Protein AF-A0A257X9L7-F1 (afdb_monomer_lite)

Secondary structure (DSSP, 8-state):
-HHHHHHHHHHHHHHHHHHHHHHHHHHHHHHHHHHHHHHHHHHHHHHHHHHH---HHHHHHHHHHHHHHHHHGGGGTS-TT---HHHHTTHHHHHHHHHHHHHHHHHGGG--SSHHHHHHHHHHHHHHHHHHHHHHHHHHHHHHHHHHHHHHHHHHHHH-TTHHHHHHHHHHHHHHHHHHHHHHHHHHHHHHHHHHHHHHHH--

Foldseek 3Di:
DVVLVVVLVVVVVVVVVVVVLVVVLLVQQLVLLVVLLVLLVVLVVLLVVCLVPVDPVSLVVNLVSLVVSLVSLCVQAVDPSPPQVQSNVCNVVSVVVSVVSVVVSVCSVVQDPDSVSSNVVSVVSVVVCVVVSVSSVSSSVSSVVVSVVVVVVVVVVVVPPPPSVVVSVVVVVVVVVVVVVVVVVVVVVVVVVVVVVVVVVVVD

Sequence (204 aa):
MIVLVVATLMLFDTYSRQRALLSASIRNTGWVSYQAQLEFVKTRAQFDLSMLEGSPEILRRLKLRIELLRSRLPLLYNKKEIVVDDILAFKEELQSFEARLDQMSDQVATLPRDQAEIREVLTAWIIDLEPLGRALQKVMMASVAYNQGVFNLEQEMAEDPAIVPFLLLILTGAALAVVVVYETRRDRQRFSALVTAQSEARAM

pLDDT: mean 77.52, std 15.85, range [46.25, 97.19]

Radius of gyration: 34.26 Å; chains: 1; bounding box: 54×26×122 Å

Structure (mmCIF, N/CA/C/O backbone):
data_AF-A0A257X9L7-F1
#
_entry.id   AF-A0A257X9L7-F1
#
loop_
_atom_site.group_PDB
_atom_site.id
_atom_site.type_symbol
_atom_site.label_atom_id
_atom_site.label_alt_id
_atom_site.label_comp_id
_atom_site.label_asym_id
_atom_site.label_entity_id
_atom_site.label_seq_id
_atom_site.pdbx_PDB_ins_code
_atom_site.Cartn_x
_atom_site.Cartn_y
_atom_site.Cartn_z
_atom_site.occupancy
_atom_site.B_iso_or_equiv
_atom_site.auth_seq_id
_atom_site.auth_comp_id
_atom_site.auth_asym_id
_atom_site.auth_atom_id
_atom_site.pdbx_PDB_model_num
ATOM 1 N N . MET A 1 1 ? 14.345 2.060 -51.813 1.00 47.75 1 MET A N 1
ATOM 2 C CA . MET A 1 1 ? 13.903 3.298 -51.130 1.00 47.75 1 MET A CA 1
ATOM 3 C C . MET A 1 1 ? 12.673 3.070 -50.250 1.00 47.75 1 MET A C 1
ATOM 5 O O . MET A 1 1 ? 12.775 3.305 -49.058 1.00 47.75 1 MET A O 1
ATOM 9 N N . ILE A 1 2 ? 11.563 2.536 -50.782 1.00 50.25 2 ILE A N 1
ATOM 10 C CA . ILE A 1 2 ? 10.298 2.327 -50.036 1.00 50.25 2 ILE A CA 1
ATOM 11 C C . ILE A 1 2 ? 10.474 1.447 -48.782 1.00 50.25 2 ILE A C 1
ATOM 13 O O . ILE A 1 2 ? 10.007 1.810 -47.712 1.00 50.25 2 ILE A O 1
ATOM 17 N N . VAL A 1 3 ? 11.217 0.339 -48.880 1.00 48.03 3 VAL A N 1
ATOM 18 C CA . VAL A 1 3 ? 11.446 -0.592 -47.753 1.00 48.03 3 VAL A CA 1
ATOM 19 C C . VAL A 1 3 ? 12.177 0.068 -46.575 1.00 48.03 3 VAL A C 1
ATOM 21 O O . VAL A 1 3 ? 11.869 -0.220 -45.424 1.00 48.03 3 VAL A O 1
ATOM 24 N N . LEU A 1 4 ? 13.105 0.990 -46.850 1.00 51.47 4 LEU A N 1
ATOM 25 C CA . LEU A 1 4 ? 13.879 1.675 -45.812 1.00 51.47 4 LEU A CA 1
ATOM 26 C C . LEU A 1 4 ? 13.019 2.717 -45.085 1.00 51.47 4 LEU A C 1
ATOM 28 O O . LEU A 1 4 ? 13.051 2.790 -43.866 1.00 51.47 4 LEU A O 1
ATOM 32 N N . VAL A 1 5 ? 12.183 3.452 -45.826 1.00 55.12 5 VAL A N 1
ATOM 33 C CA . VAL A 1 5 ? 11.212 4.402 -45.256 1.00 55.12 5 VAL A CA 1
ATOM 34 C C . VAL A 1 5 ? 10.192 3.679 -44.371 1.00 55.12 5 VAL A C 1
ATOM 36 O O . VAL A 1 5 ? 9.891 4.148 -43.277 1.00 55.12 5 VAL A O 1
ATOM 39 N N . VAL A 1 6 ? 9.704 2.511 -44.802 1.00 59.50 6 VAL A N 1
ATOM 40 C CA . VAL A 1 6 ? 8.781 1.682 -44.007 1.00 59.50 6 VAL A CA 1
ATOM 41 C C . VAL A 1 6 ? 9.454 1.156 -42.736 1.00 59.50 6 VAL A C 1
ATOM 43 O O . VAL A 1 6 ? 8.854 1.230 -41.666 1.00 59.50 6 VAL A O 1
ATOM 46 N N . ALA A 1 7 ? 10.706 0.692 -42.818 1.00 53.53 7 ALA A N 1
ATOM 47 C CA . ALA A 1 7 ? 11.460 0.234 -41.651 1.00 53.53 7 ALA A CA 1
ATOM 48 C C . ALA A 1 7 ? 11.677 1.361 -40.625 1.00 53.53 7 ALA A C 1
ATOM 50 O O . ALA A 1 7 ? 11.471 1.151 -39.433 1.00 53.53 7 ALA A O 1
ATOM 51 N N . THR A 1 8 ? 12.011 2.573 -41.078 1.00 54.62 8 THR A N 1
ATOM 52 C CA . THR A 1 8 ? 12.175 3.743 -40.202 1.00 54.62 8 THR A CA 1
ATOM 53 C C . THR A 1 8 ? 10.864 4.163 -39.542 1.00 54.62 8 THR A C 1
ATOM 55 O O . THR A 1 8 ? 10.843 4.442 -38.344 1.00 54.62 8 THR A O 1
ATOM 58 N N . LEU A 1 9 ? 9.758 4.172 -40.293 1.00 56.03 9 LEU A N 1
ATOM 59 C CA . LEU A 1 9 ? 8.432 4.485 -39.752 1.00 56.03 9 LEU A CA 1
ATOM 60 C C . LEU A 1 9 ? 7.986 3.454 -38.709 1.00 56.03 9 LEU A C 1
ATOM 62 O O . LEU A 1 9 ? 7.457 3.836 -37.670 1.00 56.03 9 LEU A O 1
ATOM 66 N N . MET A 1 10 ? 8.251 2.165 -38.942 1.00 59.34 10 MET A N 1
ATOM 67 C CA . MET A 1 10 ? 7.971 1.107 -37.965 1.00 59.34 10 MET A CA 1
ATOM 68 C C . MET A 1 10 ? 8.809 1.253 -36.692 1.00 59.34 10 MET A C 1
ATOM 70 O O . MET A 1 10 ? 8.291 1.060 -35.593 1.00 59.34 10 MET A O 1
ATOM 74 N N . LEU A 1 11 ? 10.085 1.623 -36.814 1.00 55.66 11 LEU A N 1
ATOM 75 C CA . LEU A 1 11 ? 10.977 1.827 -35.670 1.00 55.66 11 LEU A CA 1
ATOM 76 C C . LEU A 1 11 ? 10.524 3.034 -34.829 1.00 55.66 11 LEU A C 1
ATOM 78 O O . LEU A 1 11 ? 10.462 2.944 -33.605 1.00 55.66 11 LEU A O 1
ATOM 82 N N . PHE A 1 12 ? 10.100 4.119 -35.484 1.00 58.38 12 PHE A N 1
ATOM 83 C CA . PHE A 1 12 ? 9.535 5.303 -34.833 1.00 58.38 12 PHE A CA 1
ATOM 84 C C . PHE A 1 12 ? 8.177 5.027 -34.157 1.00 58.38 12 PHE A C 1
ATOM 86 O O . PHE A 1 12 ? 7.947 5.462 -33.026 1.00 58.38 12 PHE A O 1
ATOM 93 N N . ASP A 1 13 ? 7.286 4.258 -34.795 1.00 58.62 13 ASP A N 1
ATOM 94 C CA . ASP A 1 13 ? 6.009 3.831 -34.195 1.00 58.62 13 ASP A CA 1
ATOM 95 C C . ASP A 1 13 ? 6.249 2.921 -32.976 1.00 58.62 13 ASP A C 1
ATOM 97 O O . ASP A 1 13 ? 5.637 3.087 -31.923 1.00 58.62 13 ASP A O 1
ATOM 101 N N . THR A 1 14 ? 7.229 2.020 -33.058 1.00 59.41 14 THR A N 1
ATOM 102 C CA . THR A 1 14 ? 7.599 1.144 -31.935 1.00 59.41 14 THR A CA 1
ATOM 103 C C . THR A 1 14 ? 8.153 1.948 -30.754 1.00 59.41 14 THR A C 1
ATOM 105 O O . THR A 1 14 ? 7.710 1.752 -29.621 1.00 59.41 14 THR A O 1
ATOM 108 N N . TYR A 1 15 ? 9.048 2.908 -31.010 1.00 58.66 15 TYR A N 1
ATOM 109 C CA . TYR A 1 15 ? 9.605 3.792 -29.977 1.00 58.66 15 TYR A CA 1
ATOM 110 C C . TYR A 1 15 ? 8.550 4.696 -29.330 1.00 58.66 15 TYR A C 1
ATOM 112 O O . TYR A 1 15 ? 8.535 4.874 -28.111 1.00 58.66 15 TYR A O 1
ATOM 120 N N . SER A 1 16 ? 7.650 5.271 -30.128 1.00 57.19 16 SER A N 1
ATOM 121 C CA . SER A 1 16 ? 6.596 6.154 -29.615 1.00 57.19 16 SER A CA 1
ATOM 122 C C . SER A 1 16 ? 5.559 5.390 -28.784 1.00 57.19 16 SER A C 1
ATOM 124 O O . SER A 1 16 ? 5.169 5.863 -27.714 1.00 57.19 16 SER A O 1
ATOM 126 N N . ARG A 1 17 ? 5.194 4.164 -29.186 1.00 53.59 17 ARG A N 1
ATOM 127 C CA . ARG A 1 17 ? 4.359 3.262 -28.374 1.00 53.59 17 ARG A CA 1
ATOM 128 C C . ARG A 1 17 ? 5.047 2.840 -27.077 1.00 53.59 17 ARG A C 1
ATOM 130 O O . ARG A 1 17 ? 4.398 2.844 -26.034 1.00 53.59 17 ARG A O 1
ATOM 137 N N . GLN A 1 18 ? 6.343 2.525 -27.111 1.00 54.28 18 GLN A N 1
ATOM 138 C CA . GLN A 1 18 ? 7.112 2.197 -25.904 1.00 54.28 18 GLN A CA 1
ATOM 139 C C . GLN A 1 18 ? 7.148 3.369 -24.913 1.00 54.28 18 GLN A C 1
ATOM 141 O O . GLN A 1 18 ? 6.859 3.168 -23.735 1.00 54.28 18 GLN A O 1
ATOM 146 N N . ARG A 1 19 ? 7.392 4.602 -25.381 1.00 57.78 19 ARG A N 1
ATOM 147 C CA . ARG A 1 19 ? 7.331 5.815 -24.541 1.00 57.78 19 ARG A CA 1
ATOM 148 C C . ARG A 1 19 ? 5.944 6.060 -23.945 1.00 57.78 19 ARG A C 1
ATOM 150 O O . ARG A 1 19 ? 5.831 6.368 -22.761 1.00 57.78 19 ARG A O 1
ATOM 157 N N . ALA A 1 20 ? 4.881 5.891 -24.732 1.00 56.50 20 ALA A N 1
ATOM 158 C CA . ALA A 1 20 ? 3.513 6.072 -24.246 1.00 56.50 20 ALA A CA 1
ATOM 159 C C . ALA A 1 20 ? 3.140 5.054 -23.150 1.00 56.50 20 ALA A C 1
ATOM 161 O O . ALA A 1 20 ? 2.522 5.421 -22.150 1.00 56.50 20 ALA A O 1
ATOM 162 N N . LEU A 1 21 ? 3.556 3.792 -23.307 1.00 54.91 21 LEU A N 1
ATOM 163 C CA . LEU A 1 21 ? 3.335 2.734 -22.316 1.00 54.91 21 LEU A CA 1
ATOM 164 C C . LEU A 1 21 ? 4.156 2.954 -21.035 1.00 54.91 21 LEU A C 1
ATOM 166 O O . LEU A 1 21 ? 3.633 2.765 -19.937 1.00 54.91 21 LEU A O 1
ATOM 170 N N . LEU A 1 22 ? 5.404 3.417 -21.158 1.00 56.66 22 LEU A N 1
ATOM 171 C CA . LEU A 1 22 ? 6.259 3.759 -20.016 1.00 56.66 22 LEU A CA 1
ATOM 172 C C . LEU A 1 22 ? 5.688 4.940 -19.223 1.00 56.66 22 LEU A C 1
ATOM 174 O O . LEU A 1 22 ? 5.490 4.823 -18.016 1.00 56.66 22 LEU A O 1
ATOM 178 N N . SER A 1 23 ? 5.320 6.037 -19.892 1.00 55.31 23 SER A N 1
ATOM 179 C CA . SER A 1 23 ? 4.726 7.217 -19.247 1.00 55.31 23 SER A CA 1
ATOM 180 C C . SER A 1 23 ? 3.415 6.892 -18.513 1.00 55.31 23 SER A C 1
ATOM 182 O O . SER A 1 23 ? 3.183 7.356 -17.390 1.00 55.31 23 SER A O 1
ATOM 184 N N . ALA A 1 24 ? 2.573 6.038 -19.106 1.00 56.97 24 ALA A N 1
ATOM 185 C CA . ALA A 1 24 ? 1.350 5.556 -18.470 1.00 56.97 24 ALA A CA 1
ATOM 186 C C . ALA A 1 24 ? 1.644 4.673 -17.243 1.00 56.97 24 ALA A C 1
ATOM 188 O O . ALA A 1 24 ? 1.018 4.864 -16.199 1.00 56.97 24 ALA A O 1
ATOM 189 N N . SER A 1 25 ? 2.619 3.761 -17.330 1.00 59.53 25 SER A N 1
ATOM 190 C CA . SER A 1 25 ? 3.004 2.873 -16.222 1.00 59.53 25 SER A CA 1
ATOM 191 C C . SER A 1 25 ? 3.620 3.632 -15.031 1.00 59.53 25 SER A C 1
ATOM 193 O O . SER A 1 25 ? 3.228 3.413 -13.881 1.00 59.53 25 SER A O 1
ATOM 195 N N . ILE A 1 26 ? 4.495 4.608 -15.297 1.00 59.78 26 ILE A N 1
ATOM 196 C CA . ILE A 1 26 ? 5.153 5.493 -14.309 1.00 59.78 26 ILE A CA 1
ATOM 197 C C . ILE A 1 26 ? 4.122 6.276 -13.495 1.00 59.78 26 ILE A C 1
ATOM 199 O O . ILE A 1 26 ? 4.141 6.286 -12.258 1.00 59.78 26 ILE A O 1
ATOM 203 N N . ARG A 1 27 ? 3.168 6.909 -14.191 1.00 63.44 27 ARG A N 1
ATOM 204 C CA . ARG A 1 27 ? 2.107 7.695 -13.551 1.00 63.44 27 ARG A CA 1
ATOM 205 C C . ARG A 1 27 ? 1.175 6.808 -12.724 1.00 63.44 27 ARG A C 1
ATOM 207 O O . ARG A 1 27 ? 0.741 7.212 -11.649 1.00 63.44 27 ARG A O 1
ATOM 214 N N . ASN A 1 28 ? 0.886 5.600 -13.202 1.00 68.38 28 ASN A N 1
ATOM 215 C CA . ASN A 1 28 ? -0.016 4.665 -12.536 1.00 68.38 28 ASN A CA 1
ATOM 216 C C . ASN A 1 28 ? 0.619 4.051 -11.272 1.00 68.38 28 ASN A C 1
ATOM 218 O O . ASN A 1 28 ? -0.052 3.932 -10.250 1.00 68.38 28 ASN A O 1
ATOM 222 N N . THR A 1 29 ? 1.912 3.716 -11.303 1.00 71.62 29 THR A N 1
ATOM 223 C CA . THR A 1 29 ? 2.622 3.081 -10.173 1.00 71.62 29 THR A CA 1
ATOM 224 C C . THR A 1 29 ? 2.885 4.065 -9.026 1.00 71.62 29 THR A C 1
ATOM 226 O O . THR A 1 29 ? 2.595 3.761 -7.864 1.00 71.62 29 THR A O 1
ATOM 229 N N . GLY A 1 30 ? 3.317 5.292 -9.344 1.00 78.00 30 GLY A N 1
ATOM 230 C CA . GLY A 1 30 ? 3.502 6.354 -8.343 1.00 78.00 30 GLY A CA 1
ATOM 231 C C . GLY A 1 30 ? 2.192 6.778 -7.679 1.00 78.00 30 GLY A C 1
ATOM 232 O O . GLY A 1 30 ? 2.123 6.969 -6.467 1.00 78.00 30 GLY A O 1
ATOM 233 N N . TRP A 1 31 ? 1.113 6.860 -8.458 1.00 82.31 31 TRP A N 1
ATOM 234 C CA . TRP A 1 31 ? -0.203 7.195 -7.925 1.00 82.31 31 TRP A CA 1
ATOM 235 C C . TRP A 1 31 ? -0.756 6.114 -6.989 1.00 82.31 31 TRP A C 1
ATOM 237 O O . TRP A 1 31 ? -1.282 6.435 -5.925 1.00 82.31 31 TRP A O 1
ATOM 247 N N . VAL A 1 32 ? -0.620 4.835 -7.348 1.00 85.56 32 VAL A N 1
ATOM 248 C CA . VAL A 1 32 ? -1.124 3.724 -6.524 1.00 85.56 32 VAL A CA 1
ATOM 249 C C . VAL A 1 32 ? -0.362 3.613 -5.200 1.00 85.56 32 VAL A C 1
ATOM 251 O O . VAL A 1 32 ? -0.996 3.463 -4.155 1.00 85.56 32 VAL A O 1
ATOM 254 N N . SER A 1 33 ? 0.968 3.740 -5.218 1.00 86.06 33 SER A N 1
ATOM 255 C CA . SER A 1 33 ? 1.778 3.736 -3.990 1.00 86.06 33 SER A CA 1
ATOM 256 C C . SER A 1 33 ? 1.429 4.908 -3.067 1.00 86.06 33 SER A C 1
ATOM 258 O O . SER A 1 33 ? 1.203 4.707 -1.872 1.00 86.06 33 SER A O 1
ATOM 260 N N . TYR A 1 34 ? 1.256 6.109 -3.626 1.00 86.56 34 TYR A N 1
ATOM 261 C CA . TYR A 1 34 ? 0.774 7.271 -2.880 1.00 86.56 34 TYR A CA 1
ATOM 262 C C . TYR A 1 34 ? -0.620 7.047 -2.270 1.00 86.56 34 TYR A C 1
ATOM 264 O O . TYR A 1 34 ? -0.841 7.348 -1.097 1.00 86.56 34 TYR A O 1
ATOM 272 N N . GLN A 1 35 ? -1.566 6.493 -3.036 1.00 90.25 35 GLN A N 1
ATOM 273 C CA . GLN A 1 35 ? -2.912 6.204 -2.537 1.00 90.25 35 GLN A CA 1
ATOM 274 C C . GLN A 1 35 ? -2.903 5.212 -1.369 1.00 90.25 35 GLN A C 1
ATOM 276 O O . GLN A 1 35 ? -3.640 5.415 -0.404 1.00 90.25 35 GLN A O 1
ATOM 281 N N . ALA A 1 36 ? -2.078 4.164 -1.438 1.00 90.88 36 ALA A N 1
ATOM 282 C CA . ALA A 1 36 ? -1.936 3.197 -0.352 1.00 90.88 36 ALA A CA 1
ATOM 283 C C . ALA A 1 36 ? -1.368 3.856 0.917 1.00 90.88 36 ALA A C 1
ATOM 285 O O . ALA A 1 36 ? -1.927 3.681 2.000 1.00 90.88 36 ALA A O 1
ATOM 286 N N . GLN A 1 37 ? -0.329 4.688 0.777 1.00 90.81 37 GLN A N 1
ATOM 287 C CA . GLN A 1 37 ? 0.247 5.439 1.896 1.00 90.81 37 GLN A CA 1
ATOM 288 C C . GLN A 1 37 ? -0.768 6.400 2.528 1.00 90.81 37 GLN A C 1
ATOM 290 O O . GLN A 1 37 ? -0.886 6.486 3.750 1.00 90.81 37 GLN A O 1
ATOM 295 N N . LEU A 1 38 ? -1.533 7.116 1.703 1.00 93.44 38 LEU A N 1
ATOM 296 C CA . LEU A 1 38 ? -2.562 8.032 2.183 1.00 93.44 38 LEU A CA 1
ATOM 297 C C . LEU A 1 38 ? -3.668 7.290 2.945 1.00 93.44 38 LEU A C 1
ATOM 299 O O . LEU A 1 38 ? -4.144 7.781 3.969 1.00 93.44 38 LEU A O 1
ATOM 303 N N . GLU A 1 39 ? -4.088 6.119 2.462 1.00 94.00 39 GLU A N 1
ATOM 304 C CA . GLU A 1 39 ? -5.098 5.317 3.154 1.00 94.00 39 GLU A CA 1
ATOM 305 C C . GLU A 1 39 ? -4.572 4.756 4.480 1.00 94.00 39 GLU A C 1
ATOM 307 O O . GLU A 1 39 ? -5.312 4.739 5.463 1.00 94.00 39 GLU A O 1
ATOM 312 N N . PHE A 1 40 ? -3.286 4.397 4.558 1.00 95.31 40 PHE A N 1
ATOM 313 C CA . PHE A 1 40 ? -2.648 4.013 5.819 1.00 95.31 40 PHE A CA 1
ATOM 314 C C . PHE A 1 40 ? -2.696 5.149 6.848 1.00 95.31 40 PHE A C 1
ATOM 316 O O . PHE A 1 40 ? -3.132 4.937 7.978 1.00 95.31 40 PHE A O 1
ATOM 323 N N . VAL A 1 41 ? -2.336 6.376 6.453 1.00 93.88 41 VAL A N 1
ATOM 324 C CA . VAL A 1 41 ? -2.386 7.552 7.343 1.00 93.88 41 VAL A CA 1
ATOM 325 C C . VAL A 1 41 ? -3.810 7.814 7.843 1.00 93.88 41 VAL A C 1
ATOM 327 O O . VAL A 1 41 ? -4.015 8.038 9.035 1.00 93.88 41 VAL A O 1
ATOM 330 N N . LYS A 1 42 ? -4.812 7.741 6.957 1.00 91.19 42 LYS A N 1
ATOM 331 C CA . LYS A 1 42 ? -6.228 7.896 7.337 1.00 91.19 42 LYS A CA 1
ATOM 332 C C . LYS A 1 42 ? -6.693 6.801 8.290 1.00 91.19 42 LYS A C 1
ATOM 334 O O . LYS A 1 42 ? -7.441 7.083 9.221 1.00 91.19 42 LYS A O 1
ATOM 339 N N . THR A 1 43 ? -6.255 5.568 8.056 1.00 94.81 43 THR A N 1
ATOM 340 C CA . THR A 1 43 ? -6.572 4.427 8.918 1.00 94.81 43 THR A CA 1
ATOM 341 C C . THR A 1 43 ? -5.957 4.621 10.300 1.00 94.81 43 THR A C 1
ATOM 343 O O . THR A 1 43 ? -6.670 4.497 11.289 1.00 94.81 43 THR A O 1
ATOM 346 N N . ARG A 1 44 ? -4.687 5.038 10.388 1.00 93.81 44 ARG A N 1
ATOM 347 C CA . ARG A 1 44 ? -4.024 5.342 11.667 1.00 93.81 44 ARG A CA 1
ATOM 348 C C . ARG A 1 44 ? -4.730 6.457 12.441 1.00 93.81 44 ARG A C 1
ATOM 350 O O . ARG A 1 44 ? -5.026 6.273 13.613 1.00 93.81 44 ARG A O 1
ATOM 357 N N . ALA A 1 45 ? -5.111 7.547 11.777 1.00 91.06 45 ALA A N 1
ATOM 358 C CA . ALA A 1 45 ? -5.898 8.601 12.420 1.00 91.06 45 ALA A CA 1
ATOM 359 C C . ALA A 1 45 ? -7.256 8.084 12.940 1.00 91.06 45 ALA A C 1
ATOM 361 O O . ALA A 1 45 ? -7.733 8.507 13.991 1.00 91.06 45 ALA A O 1
ATOM 362 N N . GLN A 1 46 ? -7.889 7.148 12.225 1.00 93.81 46 GLN A N 1
ATOM 363 C CA . GLN A 1 46 ? -9.137 6.531 12.671 1.00 93.81 46 GLN A CA 1
ATOM 364 C C . GLN A 1 46 ? -8.937 5.624 13.894 1.00 93.81 46 GLN A C 1
ATOM 366 O O . GLN A 1 46 ? -9.818 5.576 14.755 1.00 93.81 46 GLN A O 1
ATOM 371 N N . PHE A 1 47 ? -7.801 4.933 14.001 1.00 94.75 47 PHE A N 1
ATOM 372 C CA . PHE A 1 47 ? -7.426 4.221 15.222 1.00 94.75 47 PHE A CA 1
ATOM 373 C C . PHE A 1 47 ? -7.298 5.188 16.404 1.00 94.75 47 PHE A C 1
ATOM 375 O O . PHE A 1 47 ? -7.927 4.948 17.433 1.00 94.75 47 PHE A O 1
ATOM 382 N N . ASP A 1 48 ? -6.581 6.305 16.235 1.00 93.94 48 ASP A N 1
ATOM 383 C CA . ASP A 1 48 ? -6.413 7.317 17.288 1.00 93.94 48 ASP A CA 1
ATOM 384 C C . ASP A 1 48 ? -7.776 7.842 17.780 1.00 93.94 48 ASP A C 1
ATOM 386 O O . ASP A 1 48 ? -8.031 7.915 18.982 1.00 93.94 48 ASP A O 1
ATOM 390 N N . LEU A 1 49 ? -8.705 8.123 16.858 1.00 93.31 49 LEU A N 1
ATOM 391 C CA . LEU A 1 49 ? -10.078 8.514 17.204 1.00 93.31 49 LEU A CA 1
ATOM 392 C C . LEU A 1 49 ? -10.826 7.417 17.974 1.00 93.31 49 LEU A C 1
ATOM 394 O O . LEU A 1 49 ? -11.518 7.709 18.945 1.00 93.31 49 LEU A O 1
ATOM 398 N N . SER A 1 50 ? -10.665 6.157 17.572 1.00 93.69 50 SER A N 1
ATOM 399 C CA . SER A 1 50 ? -11.333 5.010 18.205 1.00 93.69 50 SER A CA 1
ATOM 400 C C . SER A 1 50 ? -10.806 4.726 19.621 1.00 93.69 50 SER A C 1
ATOM 402 O O . SER A 1 50 ? -11.539 4.244 20.483 1.00 93.69 50 SER A O 1
ATOM 404 N N . MET A 1 51 ? -9.546 5.074 19.895 1.00 93.31 51 MET A N 1
ATOM 405 C CA . MET A 1 51 ? -8.946 5.005 21.235 1.00 93.31 51 MET A CA 1
ATOM 406 C C . MET A 1 51 ? -9.443 6.103 22.182 1.00 93.31 51 MET A C 1
ATOM 408 O O . MET A 1 51 ? -9.433 5.924 23.411 1.00 93.31 51 MET A O 1
ATOM 412 N N . LEU A 1 52 ? -9.837 7.251 21.627 1.00 92.62 52 LEU A N 1
ATOM 413 C CA . LEU A 1 52 ? -10.449 8.349 22.373 1.00 92.62 52 LEU A CA 1
ATOM 414 C C . LEU A 1 52 ? -11.920 8.050 22.670 1.00 92.62 52 LEU A C 1
ATOM 416 O O . LEU A 1 52 ? -12.362 8.263 23.796 1.00 92.62 52 LEU A O 1
ATOM 420 N N . GLU A 1 53 ? -12.642 7.516 21.685 1.00 89.56 53 GLU A N 1
ATOM 421 C CA . GLU A 1 53 ? -14.063 7.193 21.783 1.00 89.56 53 GLU A CA 1
ATOM 422 C C . GLU A 1 53 ? -14.384 5.893 21.022 1.00 89.56 53 GLU A C 1
ATOM 424 O O . GLU A 1 53 ? -14.386 5.843 19.795 1.00 89.56 53 GLU A O 1
ATOM 429 N N . GLY A 1 54 ? -14.706 4.828 21.753 1.00 84.75 54 GLY A N 1
ATOM 430 C CA . GLY A 1 54 ? -15.040 3.502 21.227 1.00 84.75 54 GLY A CA 1
ATOM 431 C C . GLY A 1 54 ? -16.520 3.337 20.892 1.00 84.75 54 GLY A C 1
ATOM 432 O O . GLY A 1 54 ? -17.086 2.262 21.094 1.00 84.75 54 GLY A O 1
ATOM 433 N N . SER A 1 55 ? -17.189 4.394 20.419 1.00 90.00 55 SER A N 1
ATOM 434 C CA . SER A 1 55 ? -18.606 4.292 20.071 1.00 90.00 55 SER A CA 1
ATOM 435 C C . SER A 1 55 ? -18.812 3.340 18.878 1.00 90.00 55 SER A C 1
ATOM 437 O O . SER A 1 55 ? -17.964 3.269 17.981 1.00 90.00 55 SER A O 1
ATOM 439 N N . PRO A 1 56 ? -19.946 2.610 18.803 1.00 91.00 56 PRO A N 1
ATOM 440 C CA . PRO A 1 56 ? -20.176 1.615 17.748 1.00 91.00 56 PRO A CA 1
ATOM 441 C C . PRO A 1 56 ? -20.062 2.177 16.325 1.00 91.00 56 PRO A C 1
ATOM 443 O O . PRO A 1 56 ? -19.687 1.476 15.388 1.00 91.00 56 PRO A O 1
ATOM 446 N N . GLU A 1 57 ? -20.391 3.456 16.159 1.00 93.19 57 GLU A N 1
ATOM 447 C CA . GLU A 1 57 ? -20.270 4.176 14.896 1.00 93.19 57 GLU A CA 1
ATOM 448 C C . GLU A 1 57 ? -18.801 4.425 14.512 1.00 93.19 57 GLU A C 1
ATOM 450 O O . GLU A 1 57 ? -18.411 4.211 13.363 1.00 93.19 57 GLU A O 1
ATOM 455 N N . ILE A 1 58 ? -17.967 4.838 15.471 1.00 92.81 58 ILE A N 1
ATOM 456 C CA . ILE A 1 58 ? -16.533 5.065 15.259 1.00 92.81 58 ILE A CA 1
ATOM 457 C C . ILE A 1 58 ? -15.822 3.746 14.949 1.00 92.81 58 ILE A C 1
ATOM 459 O O . ILE A 1 58 ? -15.040 3.689 13.999 1.00 92.81 58 ILE A O 1
ATOM 463 N N . LEU A 1 59 ? -16.158 2.672 15.666 1.00 94.12 59 LEU A N 1
ATOM 464 C CA . LEU A 1 59 ? -15.617 1.338 15.400 1.00 94.12 59 LEU A CA 1
ATOM 465 C C . LEU A 1 59 ? -16.038 0.812 14.020 1.00 94.12 59 LEU A C 1
ATOM 467 O O . LEU A 1 59 ? -15.221 0.242 13.300 1.00 94.12 59 LEU A O 1
ATOM 471 N N . ARG A 1 60 ? -17.271 1.078 13.570 1.00 94.88 60 ARG A N 1
ATOM 472 C CA . ARG A 1 60 ? -17.690 0.727 12.201 1.00 94.88 60 ARG A CA 1
ATOM 473 C C . ARG A 1 60 ? -16.882 1.476 11.140 1.00 94.88 60 ARG A C 1
ATOM 475 O O . ARG A 1 60 ? -16.507 0.890 10.126 1.00 94.88 60 ARG A O 1
ATOM 482 N N . ARG A 1 61 ? -16.583 2.759 11.373 1.00 95.00 61 ARG A N 1
ATOM 483 C CA . ARG A 1 61 ? -15.703 3.541 10.491 1.00 95.00 61 ARG A CA 1
ATOM 484 C C . ARG A 1 61 ? -14.268 3.023 10.504 1.00 95.00 61 ARG A C 1
ATOM 486 O O . ARG A 1 61 ? -13.645 2.995 9.445 1.00 95.00 61 ARG A O 1
ATOM 493 N N . LEU A 1 62 ? -13.761 2.587 11.658 1.00 95.81 62 LEU A N 1
ATOM 494 C CA . LEU A 1 62 ? -12.461 1.925 11.761 1.00 95.81 62 LEU A CA 1
ATOM 495 C C . LEU A 1 62 ? -12.422 0.652 10.916 1.00 95.81 62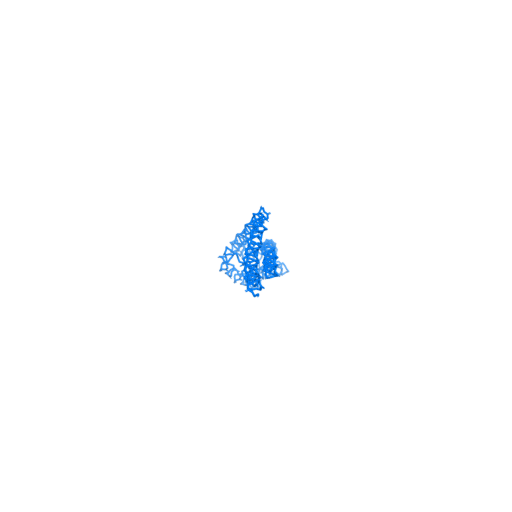 LEU A C 1
ATOM 497 O O . LEU A 1 62 ? -11.525 0.515 10.088 1.00 95.81 62 LEU A O 1
ATOM 501 N N . LYS A 1 63 ? -13.431 -0.217 11.045 1.00 96.94 63 LYS A N 1
ATOM 502 C CA . LYS A 1 63 ? -13.556 -1.423 10.218 1.00 96.94 63 LYS A CA 1
ATOM 503 C C . LYS A 1 63 ? -13.495 -1.094 8.725 1.00 96.94 63 LYS A C 1
ATOM 505 O O . LYS A 1 63 ? -12.658 -1.633 8.010 1.00 96.94 63 LYS A O 1
ATOM 510 N N . LEU A 1 64 ? -14.312 -0.140 8.272 1.00 96.19 64 LEU A N 1
ATOM 511 C CA . LEU A 1 64 ? -14.325 0.288 6.871 1.00 96.19 64 LEU A CA 1
ATOM 512 C C . LEU A 1 64 ? -12.946 0.781 6.401 1.00 96.19 64 LEU A C 1
ATOM 514 O O . LEU A 1 64 ? -12.531 0.491 5.284 1.00 96.19 64 LEU A O 1
ATOM 518 N N . ARG A 1 65 ? -12.223 1.535 7.237 1.00 95.69 65 ARG A N 1
ATOM 519 C CA . ARG A 1 65 ? -10.872 2.016 6.906 1.00 95.69 65 ARG A CA 1
ATOM 520 C C . ARG A 1 65 ? -9.865 0.878 6.782 1.00 95.69 65 ARG A C 1
ATOM 522 O O . ARG A 1 65 ? -9.087 0.879 5.833 1.00 95.69 65 ARG A O 1
ATOM 529 N N . ILE A 1 66 ? -9.922 -0.104 7.678 1.00 97.19 66 ILE A N 1
ATOM 530 C CA . ILE A 1 66 ? -9.085 -1.308 7.613 1.00 97.19 66 ILE A CA 1
ATOM 531 C C . ILE A 1 66 ? -9.357 -2.074 6.309 1.00 97.19 66 ILE A C 1
ATOM 533 O O . ILE A 1 66 ? -8.415 -2.398 5.586 1.00 97.19 66 ILE A O 1
ATOM 537 N N . GLU A 1 67 ? -10.626 -2.283 5.946 1.00 96.88 67 GLU A N 1
ATOM 538 C CA . GLU A 1 67 ? -11.017 -2.942 4.689 1.00 96.88 67 GLU A CA 1
ATOM 539 C C . GLU A 1 67 ? -10.545 -2.162 3.452 1.00 96.88 67 GLU A C 1
ATOM 541 O O . GLU A 1 67 ? -10.040 -2.742 2.484 1.00 96.88 67 GLU A O 1
ATOM 546 N N . LEU A 1 68 ? -10.659 -0.830 3.484 1.00 95.31 68 LEU A N 1
ATOM 547 C CA . LEU A 1 68 ? -10.163 0.033 2.416 1.00 95.31 68 LEU A CA 1
ATOM 548 C C . LEU A 1 68 ? -8.647 -0.074 2.280 1.00 95.31 68 LEU A C 1
ATOM 550 O O . LEU A 1 68 ? -8.174 -0.288 1.165 1.00 95.31 68 LEU A O 1
ATOM 554 N N . LEU A 1 69 ? -7.889 0.025 3.373 1.00 95.50 69 LEU A N 1
ATOM 555 C CA . LEU A 1 69 ? -6.437 -0.147 3.362 1.00 95.50 69 LEU A CA 1
ATOM 556 C C . LEU A 1 69 ? -6.053 -1.515 2.789 1.00 95.50 69 LEU A C 1
ATOM 558 O O . LEU A 1 69 ? -5.240 -1.588 1.866 1.00 95.50 69 LEU A O 1
ATOM 562 N N . ARG A 1 70 ? -6.708 -2.580 3.257 1.00 95.81 70 ARG A N 1
ATOM 563 C CA . ARG A 1 70 ? -6.515 -3.945 2.762 1.00 95.81 70 ARG A CA 1
ATOM 564 C C . ARG A 1 70 ? -6.766 -4.048 1.262 1.00 95.81 70 ARG A C 1
ATOM 566 O O . ARG A 1 70 ? -5.985 -4.673 0.556 1.00 95.81 70 ARG A O 1
ATOM 573 N N . SER A 1 71 ? -7.801 -3.393 0.735 1.00 93.88 71 SER A N 1
ATOM 574 C CA . SER A 1 71 ? -8.090 -3.392 -0.709 1.00 93.88 71 SER A CA 1
ATOM 575 C C . SER A 1 71 ? -7.010 -2.710 -1.565 1.00 93.88 71 SER A C 1
ATOM 577 O O . SER A 1 71 ? -6.923 -2.974 -2.766 1.00 93.88 71 SER A O 1
ATOM 579 N N . ARG A 1 72 ? -6.179 -1.836 -0.974 1.00 91.19 72 ARG A N 1
ATOM 580 C CA . ARG A 1 72 ? -5.109 -1.119 -1.685 1.00 91.19 72 ARG A CA 1
ATOM 581 C C . ARG A 1 72 ? -3.822 -1.923 -1.801 1.00 91.19 72 ARG A C 1
ATOM 583 O O . ARG A 1 72 ? -3.133 -1.753 -2.804 1.00 91.19 72 ARG A O 1
ATOM 590 N N . LEU A 1 73 ? -3.508 -2.787 -0.835 1.00 92.44 73 LEU A N 1
ATOM 591 C CA . LEU A 1 73 ? -2.234 -3.521 -0.816 1.00 92.44 73 LEU A CA 1
ATOM 592 C C . LEU A 1 73 ? -2.015 -4.396 -2.065 1.00 92.44 73 LEU A C 1
ATOM 594 O O . LEU A 1 73 ? -0.954 -4.260 -2.682 1.00 92.44 73 LEU A O 1
ATOM 598 N N . PRO A 1 74 ? -3.008 -5.170 -2.554 1.00 90.50 74 PRO A N 1
ATOM 599 C CA . PRO A 1 74 ? -2.842 -5.988 -3.753 1.00 90.50 74 PRO A CA 1
ATOM 600 C C . PRO A 1 74 ? -2.480 -5.185 -5.005 1.00 90.50 74 PRO A C 1
ATOM 602 O O . PRO A 1 74 ? -1.830 -5.699 -5.914 1.00 90.50 74 PRO A O 1
ATOM 605 N N . LEU A 1 75 ? -2.884 -3.912 -5.074 1.00 87.31 75 LEU A N 1
ATOM 606 C CA . LEU A 1 75 ? -2.621 -3.053 -6.231 1.00 87.31 75 LEU A CA 1
ATOM 607 C C . LEU A 1 75 ? -1.131 -2.726 -6.396 1.00 87.31 75 LEU A C 1
ATOM 609 O O . LEU A 1 75 ? -0.728 -2.337 -7.492 1.00 87.31 75 LEU A O 1
ATOM 613 N N . LEU A 1 76 ? -0.337 -2.888 -5.333 1.00 85.25 76 LEU A N 1
ATOM 614 C CA . LEU A 1 76 ? 1.096 -2.598 -5.317 1.00 85.25 76 LEU A CA 1
ATOM 615 C C . LEU A 1 76 ? 1.934 -3.701 -5.969 1.00 85.25 76 LEU A C 1
ATOM 617 O O . LEU A 1 76 ? 3.045 -3.421 -6.398 1.00 85.25 76 LEU A O 1
ATOM 621 N N . TYR A 1 77 ? 1.420 -4.932 -6.069 1.00 83.81 77 TYR A N 1
ATOM 622 C CA . TYR A 1 77 ? 2.195 -6.068 -6.584 1.00 83.81 77 TYR A CA 1
ATOM 623 C C . TYR A 1 77 ? 1.461 -6.940 -7.619 1.00 83.81 77 TYR A C 1
ATOM 625 O O . TYR A 1 77 ? 2.108 -7.732 -8.298 1.00 83.81 77 TYR A O 1
ATOM 633 N N . ASN A 1 78 ? 0.133 -6.827 -7.788 1.00 75.50 78 ASN A N 1
ATOM 634 C CA . ASN A 1 78 ? -0.626 -7.657 -8.746 1.00 75.50 78 ASN A CA 1
ATOM 635 C C . ASN A 1 78 ? -0.719 -7.085 -10.170 1.00 75.50 78 ASN A C 1
ATOM 637 O O . ASN A 1 78 ? -1.352 -7.692 -11.038 1.00 75.50 78 ASN A O 1
ATOM 641 N N . LYS A 1 79 ? -0.126 -5.923 -10.457 1.00 65.44 79 LYS A N 1
ATOM 642 C CA . LYS A 1 79 ? -0.170 -5.365 -11.813 1.00 65.44 79 LYS A CA 1
ATOM 643 C C . LY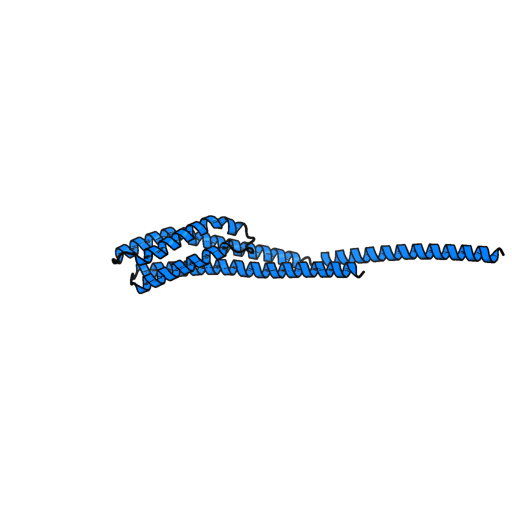S A 1 79 ? 0.936 -5.957 -12.681 1.00 65.44 79 LYS A C 1
ATOM 645 O O . LYS A 1 79 ? 2.111 -5.792 -12.383 1.00 65.44 79 LYS A O 1
ATOM 650 N N . LYS A 1 80 ? 0.538 -6.517 -13.832 1.00 54.78 80 LYS A N 1
ATOM 651 C CA . LYS A 1 80 ? 1.437 -6.933 -14.930 1.00 54.78 80 LYS A CA 1
ATOM 652 C C . LYS A 1 80 ? 2.384 -5.821 -15.414 1.00 54.78 80 LYS A C 1
ATOM 654 O O . LYS A 1 80 ? 3.370 -6.122 -16.070 1.00 54.78 80 LYS A O 1
ATOM 659 N N . GLU A 1 81 ? 2.061 -4.562 -15.122 1.00 51.38 81 GLU A N 1
ATOM 660 C CA . GLU A 1 81 ? 2.809 -3.369 -15.539 1.00 51.38 81 GLU A CA 1
ATOM 661 C C . GLU A 1 81 ? 3.819 -2.869 -14.491 1.00 51.38 81 GLU A C 1
ATOM 663 O O . GLU A 1 81 ? 4.632 -2.006 -14.818 1.00 51.38 81 GLU A O 1
ATOM 668 N N . ILE A 1 82 ? 3.793 -3.387 -13.252 1.00 55.47 82 ILE A N 1
ATOM 669 C CA . ILE A 1 82 ? 4.779 -3.027 -12.221 1.00 55.47 82 ILE A CA 1
ATOM 670 C C . ILE A 1 82 ? 6.030 -3.869 -12.476 1.00 55.47 82 ILE A C 1
ATOM 672 O O . ILE A 1 82 ? 6.205 -4.951 -11.925 1.00 55.47 82 ILE A O 1
ATOM 676 N N . VAL A 1 83 ? 6.886 -3.365 -13.363 1.00 52.81 83 VAL A N 1
ATOM 677 C CA . VAL A 1 83 ? 8.213 -3.923 -13.674 1.00 52.81 83 VAL A CA 1
ATOM 678 C C . VAL A 1 83 ? 9.262 -3.257 -12.779 1.00 52.81 83 VAL A C 1
ATOM 680 O O . VAL A 1 83 ? 10.280 -2.754 -13.245 1.00 52.81 83 VAL A O 1
ATOM 683 N N . VAL A 1 84 ? 8.963 -3.150 -11.484 1.00 62.34 84 VAL A N 1
ATOM 684 C CA . VAL A 1 84 ? 9.906 -2.617 -10.499 1.00 62.34 84 VAL A CA 1
ATOM 685 C C . VAL A 1 84 ? 10.213 -3.747 -9.534 1.00 62.34 84 VAL A C 1
ATOM 687 O O . VAL A 1 84 ? 9.440 -4.005 -8.610 1.00 62.34 84 VAL A O 1
ATOM 690 N N . ASP A 1 85 ? 11.323 -4.439 -9.779 1.00 65.69 85 ASP A N 1
ATOM 691 C CA . ASP A 1 85 ? 11.773 -5.580 -8.972 1.00 65.69 85 ASP A CA 1
ATOM 692 C C . ASP A 1 85 ? 11.873 -5.214 -7.481 1.00 65.69 85 ASP A C 1
ATOM 694 O O . ASP A 1 85 ? 11.488 -6.002 -6.616 1.00 65.69 85 ASP A O 1
ATOM 698 N N . ASP A 1 86 ? 12.251 -3.967 -7.180 1.00 68.94 86 ASP A N 1
ATOM 699 C CA . ASP A 1 86 ? 12.302 -3.441 -5.813 1.00 68.94 86 ASP A CA 1
ATOM 700 C C . ASP A 1 86 ? 10.928 -3.406 -5.130 1.00 68.94 86 ASP A C 1
ATOM 702 O O . ASP A 1 86 ? 10.847 -3.598 -3.922 1.00 68.94 86 ASP A O 1
ATOM 706 N N . ILE A 1 87 ? 9.832 -3.184 -5.868 1.00 71.06 87 ILE A N 1
ATOM 707 C CA . ILE A 1 87 ? 8.470 -3.212 -5.307 1.00 71.06 87 ILE A CA 1
ATOM 708 C C . ILE A 1 87 ? 8.017 -4.661 -5.094 1.00 71.06 87 ILE A C 1
ATOM 710 O O . ILE A 1 87 ? 7.375 -4.969 -4.088 1.00 71.06 87 ILE A O 1
ATOM 714 N N . LEU A 1 88 ? 8.389 -5.568 -6.002 1.00 76.06 88 LEU A N 1
ATOM 715 C CA . LEU A 1 88 ? 8.088 -6.996 -5.877 1.00 76.06 88 LEU A CA 1
ATOM 716 C C . LEU A 1 88 ? 8.784 -7.635 -4.670 1.00 76.06 88 LEU A C 1
ATOM 718 O O . LEU A 1 88 ? 8.222 -8.556 -4.077 1.00 76.06 88 LEU A O 1
ATOM 722 N N . ALA A 1 89 ? 9.939 -7.112 -4.251 1.00 82.88 89 ALA A N 1
ATOM 723 C CA . ALA A 1 89 ? 10.624 -7.546 -3.034 1.00 82.88 89 ALA A CA 1
ATOM 724 C C . ALA A 1 89 ? 9.763 -7.388 -1.763 1.00 82.88 89 ALA A C 1
ATOM 726 O O . ALA A 1 89 ? 9.945 -8.131 -0.802 1.00 82.88 89 ALA A O 1
ATOM 727 N N . PHE A 1 90 ? 8.786 -6.474 -1.763 1.00 85.38 90 PHE A N 1
ATOM 728 C CA . PHE A 1 90 ? 7.864 -6.268 -0.639 1.00 85.38 90 PHE A CA 1
ATOM 729 C C . PHE A 1 90 ? 6.603 -7.136 -0.714 1.00 85.38 90 PHE A C 1
ATOM 731 O O . PHE A 1 90 ? 5.765 -7.067 0.181 1.00 85.38 90 PHE A O 1
ATOM 738 N N . LYS A 1 91 ? 6.425 -7.955 -1.760 1.00 88.94 91 LYS A N 1
ATOM 739 C CA . LYS A 1 91 ? 5.185 -8.710 -1.987 1.00 88.94 91 LYS A CA 1
ATOM 740 C C . LYS A 1 91 ? 4.805 -9.601 -0.804 1.00 88.94 91 LYS A C 1
ATOM 742 O O . LYS A 1 91 ? 3.672 -9.524 -0.340 1.00 88.94 91 LYS A O 1
ATOM 747 N N . GLU A 1 92 ? 5.728 -10.429 -0.322 1.00 90.44 92 GLU A N 1
ATOM 748 C CA . GLU A 1 92 ? 5.449 -11.352 0.788 1.00 90.44 92 GLU A CA 1
ATOM 749 C C . GLU A 1 92 ? 5.126 -10.595 2.081 1.00 90.44 92 GLU A C 1
ATOM 751 O O . GLU A 1 92 ? 4.184 -10.942 2.795 1.00 90.44 92 GLU A O 1
ATOM 756 N N . GLU A 1 93 ? 5.856 -9.506 2.345 1.00 91.62 93 GLU A N 1
ATOM 757 C CA . GLU A 1 93 ? 5.603 -8.634 3.490 1.00 91.62 93 GLU A CA 1
ATOM 758 C C . GLU A 1 93 ? 4.194 -8.025 3.409 1.00 91.62 93 GLU A C 1
ATOM 760 O O . GLU A 1 93 ? 3.421 -8.139 4.361 1.00 91.62 93 GLU A O 1
ATOM 765 N N . LEU A 1 94 ? 3.807 -7.461 2.260 1.00 92.50 94 LEU A N 1
ATOM 766 C CA . LEU A 1 94 ? 2.480 -6.875 2.047 1.00 92.50 94 LEU A CA 1
ATOM 767 C C . LEU A 1 94 ? 1.357 -7.914 2.172 1.00 92.50 94 LEU A C 1
ATOM 769 O O . LEU A 1 94 ? 0.350 -7.640 2.822 1.00 92.50 94 LEU A O 1
ATOM 773 N N . GLN A 1 95 ? 1.544 -9.118 1.628 1.00 93.69 95 GLN A N 1
ATOM 774 C CA . GLN A 1 95 ? 0.579 -10.215 1.757 1.00 93.69 95 GLN A CA 1
ATOM 775 C C . GLN A 1 95 ? 0.398 -10.663 3.211 1.00 93.69 95 GLN A C 1
ATOM 777 O O . GLN A 1 95 ? -0.718 -10.959 3.637 1.00 93.69 95 GLN A O 1
ATOM 782 N N . SER A 1 96 ? 1.472 -10.662 4.005 1.00 94.12 96 SER A N 1
ATOM 783 C CA . SER A 1 96 ? 1.368 -10.953 5.438 1.00 94.12 96 SER A CA 1
ATOM 784 C C . SER A 1 96 ? 0.527 -9.902 6.176 1.00 94.12 96 SER A C 1
ATOM 786 O O . SER A 1 96 ? -0.250 -10.242 7.070 1.00 94.12 96 SER A O 1
ATOM 788 N N . PHE A 1 97 ? 0.620 -8.632 5.767 1.00 95.88 97 PHE A N 1
ATOM 789 C CA . PHE A 1 97 ? -0.198 -7.556 6.318 1.00 95.88 97 PHE A CA 1
ATOM 790 C C . PHE A 1 97 ? -1.653 -7.622 5.866 1.00 95.88 97 PHE A C 1
ATOM 792 O O . PHE A 1 97 ? -2.525 -7.282 6.659 1.00 95.88 97 PHE A O 1
ATOM 799 N N . GLU A 1 98 ? -1.944 -8.098 4.655 1.00 95.38 98 GLU A N 1
ATOM 800 C CA . GLU A 1 98 ? -3.327 -8.341 4.222 1.00 95.38 98 GLU A CA 1
ATOM 801 C C . GLU A 1 98 ? -4.045 -9.305 5.167 1.00 95.38 98 GLU A C 1
ATOM 803 O O . GLU A 1 98 ? -5.132 -8.988 5.642 1.00 95.38 98 GLU A O 1
ATOM 808 N N . ALA A 1 99 ? -3.404 -10.422 5.523 1.00 94.31 99 ALA A N 1
ATOM 809 C CA . ALA A 1 99 ? -3.974 -11.387 6.461 1.00 94.31 99 ALA A CA 1
ATOM 810 C C . ALA A 1 99 ? -4.203 -10.785 7.860 1.00 94.31 99 ALA A C 1
ATOM 812 O O . ALA A 1 99 ? -5.228 -11.043 8.490 1.00 94.31 99 ALA A O 1
ATOM 813 N N . ARG A 1 100 ? -3.274 -9.945 8.340 1.00 95.38 100 ARG A N 1
ATOM 814 C CA . ARG A 1 100 ? -3.424 -9.235 9.623 1.00 95.38 100 ARG A CA 1
ATOM 815 C C . ARG A 1 100 ? -4.569 -8.225 9.587 1.00 95.38 100 ARG A C 1
ATOM 817 O O . ARG A 1 100 ? -5.331 -8.145 10.543 1.00 95.38 100 ARG A O 1
ATOM 824 N N . LEU A 1 101 ? -4.702 -7.467 8.500 1.00 96.75 101 LEU A N 1
ATOM 825 C CA . LEU A 1 101 ? -5.790 -6.503 8.325 1.00 96.75 101 LEU A CA 1
ATOM 826 C C . LEU A 1 101 ? -7.150 -7.204 8.226 1.00 96.75 101 LEU A C 1
ATOM 828 O O . LEU A 1 101 ? -8.109 -6.721 8.822 1.00 96.75 101 LEU A O 1
ATOM 832 N N . ASP A 1 102 ? -7.225 -8.346 7.535 1.00 96.00 102 ASP A N 1
ATOM 833 C CA . ASP A 1 102 ? -8.432 -9.180 7.485 1.00 96.00 102 ASP A CA 1
ATOM 834 C C . ASP A 1 102 ? -8.815 -9.645 8.905 1.00 96.00 102 ASP A C 1
ATOM 836 O O . ASP A 1 102 ? -9.940 -9.416 9.352 1.00 96.00 102 ASP A O 1
ATOM 840 N N . GLN A 1 103 ? -7.850 -10.163 9.676 1.00 95.38 103 GLN A N 1
ATOM 841 C CA . GLN A 1 103 ? -8.070 -10.558 11.071 1.00 95.38 103 GLN A CA 1
ATOM 842 C C . GLN A 1 103 ? -8.539 -9.390 11.955 1.00 95.38 103 GLN A C 1
ATOM 844 O O . GLN A 1 103 ? -9.489 -9.541 12.724 1.00 95.38 103 GLN A O 1
ATOM 849 N N . MET A 1 104 ? -7.894 -8.223 11.858 1.00 96.00 104 MET A N 1
ATOM 850 C CA . MET A 1 104 ? -8.290 -7.031 12.614 1.00 96.00 104 MET A CA 1
ATOM 851 C C . MET A 1 104 ? -9.711 -6.590 12.244 1.00 96.00 104 MET A C 1
ATOM 853 O O . MET A 1 104 ? -10.511 -6.314 13.134 1.00 96.00 104 MET A O 1
ATOM 857 N N . SER A 1 105 ? -10.052 -6.566 10.949 1.00 95.44 105 SER A N 1
ATOM 858 C CA . SER A 1 105 ? -11.385 -6.186 10.458 1.00 95.44 105 SER A CA 1
ATOM 859 C C . SER A 1 105 ? -12.497 -7.061 11.046 1.00 95.44 105 SER A C 1
ATOM 861 O O . SER A 1 105 ? -13.539 -6.549 11.476 1.00 95.44 105 SER A O 1
ATOM 863 N N . ASP A 1 106 ? -12.262 -8.372 11.121 1.00 94.88 106 ASP A N 1
ATOM 864 C CA . ASP A 1 106 ? -13.204 -9.323 11.711 1.00 94.88 106 ASP A CA 1
ATOM 865 C C . ASP A 1 106 ? -13.349 -9.118 13.224 1.00 94.88 106 ASP A C 1
ATOM 867 O O . ASP A 1 106 ? -14.461 -9.140 13.761 1.00 94.88 106 ASP A O 1
ATOM 871 N N . GLN A 1 107 ? -12.240 -8.834 13.911 1.00 95.00 107 GLN A N 1
ATOM 872 C CA . GLN A 1 107 ? -12.206 -8.655 15.362 1.00 95.00 107 GLN A CA 1
ATOM 873 C C . GLN A 1 107 ? -12.824 -7.337 15.845 1.00 95.00 107 GLN A C 1
ATOM 875 O O . GLN A 1 107 ? -13.230 -7.262 17.006 1.00 95.00 107 GLN A O 1
ATOM 880 N N . VAL A 1 108 ? -12.966 -6.313 14.989 1.00 92.69 108 VAL A N 1
ATOM 881 C CA . VAL A 1 108 ? -13.606 -5.036 15.375 1.00 92.69 108 VAL A CA 1
ATOM 882 C C . VAL A 1 108 ? -15.016 -5.257 15.937 1.00 92.69 108 VAL A C 1
ATOM 884 O O . VAL A 1 108 ? -15.418 -4.588 16.886 1.00 92.69 108 VAL A O 1
ATOM 887 N N . ALA A 1 109 ? -15.775 -6.207 15.381 1.00 86.75 109 ALA A N 1
ATOM 888 C CA . ALA A 1 109 ? -17.142 -6.493 15.823 1.00 86.75 109 ALA A CA 1
ATOM 889 C C . ALA A 1 109 ? -17.209 -7.187 17.196 1.00 86.75 109 ALA A C 1
ATOM 891 O O . ALA A 1 109 ? -18.253 -7.158 17.848 1.00 86.75 109 ALA A O 1
ATOM 892 N N . THR A 1 110 ? -16.109 -7.807 17.625 1.00 91.12 110 THR A N 1
ATOM 893 C CA . THR A 1 110 ? -15.992 -8.554 18.883 1.00 91.12 110 THR A CA 1
ATOM 894 C C . THR A 1 110 ? -15.172 -7.813 19.932 1.00 91.12 110 THR A C 1
ATOM 896 O O . THR A 1 110 ? -14.808 -8.410 20.943 1.00 91.12 110 THR A O 1
ATOM 899 N N . LEU A 1 111 ? -14.849 -6.537 19.693 1.00 90.75 111 LEU A N 1
ATOM 900 C CA . LEU A 1 111 ? -14.111 -5.734 20.658 1.00 90.75 111 LEU A CA 1
ATOM 901 C C . LEU A 1 111 ? -14.868 -5.642 21.995 1.00 90.75 111 LEU A C 1
ATOM 903 O O . LEU A 1 111 ? -16.106 -5.687 22.017 1.00 90.75 111 LEU A O 1
ATOM 907 N N . PRO A 1 112 ? -14.133 -5.497 23.110 1.00 87.62 112 PRO A N 1
ATOM 908 C CA . PRO A 1 112 ? -14.730 -5.262 24.414 1.00 87.62 112 PRO A CA 1
ATOM 909 C C . PRO A 1 112 ? -15.663 -4.051 24.418 1.00 87.62 112 PRO A C 1
ATOM 911 O O . PRO A 1 112 ? -15.583 -3.174 23.562 1.00 87.62 112 PRO A O 1
ATOM 914 N N . ARG A 1 113 ? -16.558 -3.984 25.408 1.00 83.81 113 ARG A N 1
ATOM 915 C CA . ARG A 1 113 ? -17.437 -2.815 25.597 1.00 83.81 113 ARG A CA 1
ATOM 916 C C . ARG A 1 113 ? -16.805 -1.726 26.460 1.00 83.81 113 ARG A C 1
ATOM 918 O O . ARG A 1 113 ? -17.318 -0.611 26.479 1.00 83.81 113 ARG A O 1
ATOM 925 N N . ASP A 1 114 ? -15.744 -2.062 27.188 1.00 92.88 114 ASP A N 1
ATOM 926 C CA . ASP A 1 114 ? -15.023 -1.125 28.037 1.00 92.88 114 ASP A CA 1
ATOM 927 C C . ASP A 1 114 ? -14.015 -0.297 27.227 1.00 92.88 114 ASP A C 1
ATOM 929 O O . ASP A 1 114 ? -13.263 -0.829 26.411 1.00 92.88 114 ASP A O 1
ATOM 933 N N . GLN A 1 115 ? -13.986 1.019 27.457 1.00 92.06 115 GLN A N 1
ATOM 934 C CA . GLN A 1 115 ? -13.139 1.935 26.688 1.00 92.06 115 GLN A CA 1
ATOM 935 C C . GLN A 1 115 ? -11.644 1.730 26.959 1.00 92.06 115 GLN A C 1
ATOM 937 O O . GLN A 1 115 ? -10.831 1.949 26.057 1.00 92.06 115 GLN A O 1
ATOM 942 N N . ALA A 1 116 ? -11.262 1.356 28.184 1.00 93.19 116 ALA A N 1
ATOM 943 C CA . ALA A 1 116 ? -9.862 1.127 28.516 1.00 93.19 116 ALA A CA 1
ATOM 944 C C . ALA A 1 116 ? -9.359 -0.149 27.829 1.00 93.19 116 ALA A C 1
ATOM 946 O O . ALA A 1 116 ? -8.298 -0.118 27.206 1.00 93.19 116 ALA A O 1
ATOM 947 N N . GLU A 1 117 ? -10.165 -1.213 27.836 1.00 93.69 117 GLU A N 1
ATOM 948 C CA . GLU A 1 117 ? -9.858 -2.454 27.116 1.00 93.69 117 GLU A CA 1
ATOM 949 C C . GLU A 1 117 ? -9.820 -2.250 25.590 1.00 93.69 117 GLU A C 1
ATOM 951 O O . GLU A 1 117 ? -8.889 -2.714 24.929 1.00 93.69 117 GLU A O 1
ATOM 956 N N . ILE A 1 118 ? -10.770 -1.499 25.008 1.00 93.38 118 ILE A N 1
ATOM 957 C CA . ILE A 1 118 ? -10.728 -1.127 23.579 1.00 93.38 118 ILE A CA 1
ATOM 958 C C . ILE A 1 118 ? -9.408 -0.422 23.260 1.00 93.38 118 ILE A C 1
ATOM 960 O O . ILE A 1 118 ? -8.739 -0.761 22.284 1.00 93.38 118 ILE A O 1
ATOM 964 N N . ARG A 1 119 ? -9.015 0.564 24.075 1.00 95.25 119 ARG A N 1
ATOM 965 C CA . ARG A 1 119 ? -7.773 1.311 23.863 1.00 95.25 119 ARG A CA 1
ATOM 966 C C . ARG A 1 119 ? -6.555 0.395 23.896 1.00 95.25 119 ARG A C 1
ATOM 968 O O . ARG A 1 119 ? -5.674 0.564 23.055 1.00 95.25 119 ARG A O 1
ATOM 975 N N . GLU A 1 120 ? -6.491 -0.544 24.832 1.00 95.25 120 GLU A N 1
ATOM 976 C CA . GLU A 1 120 ? -5.385 -1.496 24.937 1.00 95.25 120 GLU A CA 1
ATOM 977 C C . GLU A 1 120 ? -5.259 -2.350 23.667 1.00 95.25 120 GLU A C 1
ATOM 979 O O . GLU A 1 120 ? -4.195 -2.370 23.042 1.00 95.25 120 GLU A O 1
ATOM 984 N N . VAL A 1 121 ? -6.365 -2.954 23.215 1.00 95.75 121 VAL A N 1
ATOM 985 C CA . VAL A 1 121 ? -6.392 -3.783 21.998 1.00 95.75 121 VAL A CA 1
ATOM 986 C C . VAL A 1 121 ? -5.992 -2.976 20.763 1.00 95.75 121 VAL A C 1
ATOM 988 O O . VAL A 1 121 ? -5.126 -3.390 19.993 1.00 95.75 121 VAL A O 1
ATOM 991 N N . LEU A 1 122 ? -6.575 -1.788 20.585 1.00 95.75 122 LEU A N 1
ATOM 992 C CA . LEU A 1 122 ? -6.260 -0.930 19.446 1.00 95.75 122 LEU A CA 1
ATOM 993 C C . LEU A 1 122 ? -4.805 -0.441 19.472 1.00 95.75 122 LEU A C 1
ATOM 995 O O . LEU A 1 122 ? -4.220 -0.211 18.413 1.00 95.75 122 LEU A O 1
ATOM 999 N N . THR A 1 123 ? -4.211 -0.282 20.660 1.00 96.19 123 THR A N 1
ATOM 1000 C CA . THR A 1 123 ? -2.811 0.148 20.804 1.00 96.19 123 THR A CA 1
ATOM 1001 C C . THR A 1 123 ? -1.880 -0.954 20.330 1.00 96.19 123 THR A C 1
ATOM 1003 O O . THR A 1 123 ? -0.968 -0.680 19.550 1.00 96.19 123 THR A O 1
ATOM 1006 N N . ALA A 1 124 ? -2.157 -2.201 20.717 1.00 96.50 124 ALA A N 1
ATOM 1007 C CA . ALA A 1 124 ? -1.435 -3.360 20.206 1.00 96.50 124 ALA A CA 1
ATOM 1008 C C . ALA A 1 124 ? -1.544 -3.456 18.674 1.00 96.50 124 ALA A C 1
ATOM 1010 O O . ALA A 1 124 ? -0.531 -3.591 17.991 1.00 96.50 124 ALA A O 1
ATOM 1011 N N . TRP A 1 125 ? -2.745 -3.268 18.114 1.00 96.56 125 TRP A N 1
ATOM 1012 C CA . TRP A 1 125 ? -2.944 -3.302 16.661 1.00 96.56 125 TRP A CA 1
ATOM 1013 C C . TRP A 1 125 ? -2.185 -2.196 15.920 1.00 96.56 125 TRP A C 1
ATOM 1015 O O . TRP A 1 125 ? -1.606 -2.463 14.867 1.00 96.56 125 TRP A O 1
ATOM 1025 N N . ILE A 1 126 ? -2.142 -0.964 16.446 1.00 93.88 126 ILE A N 1
ATOM 1026 C CA . ILE A 1 126 ? -1.321 0.103 15.850 1.00 93.88 126 ILE A CA 1
ATOM 1027 C C . ILE A 1 126 ? 0.156 -0.292 15.836 1.00 93.88 126 ILE A C 1
ATOM 1029 O O . ILE A 1 126 ? 0.815 -0.094 14.814 1.00 93.88 126 ILE A O 1
ATOM 1033 N N . ILE A 1 127 ? 0.669 -0.829 16.949 1.00 95.44 127 ILE A N 1
ATOM 1034 C CA . ILE A 1 127 ? 2.072 -1.248 17.070 1.00 95.44 127 ILE A CA 1
ATOM 1035 C C . ILE A 1 127 ? 2.387 -2.313 16.012 1.00 95.44 127 ILE A C 1
ATOM 1037 O O . ILE A 1 127 ? 3.379 -2.199 15.288 1.00 95.44 127 ILE A O 1
ATOM 1041 N N . ASP A 1 128 ? 1.491 -3.286 15.846 1.00 94.44 128 ASP A N 1
ATOM 1042 C CA . ASP A 1 128 ? 1.615 -4.345 14.844 1.00 94.44 128 ASP A CA 1
ATOM 1043 C C . ASP A 1 128 ? 1.577 -3.824 13.398 1.00 94.44 128 ASP A C 1
ATOM 1045 O O . ASP A 1 128 ? 2.166 -4.446 12.508 1.00 94.44 128 ASP A O 1
ATOM 1049 N N . LEU A 1 129 ? 0.914 -2.688 13.151 1.00 94.50 129 LEU A N 1
ATOM 1050 C CA . LEU A 1 129 ? 0.809 -2.037 11.841 1.00 94.50 129 LEU A CA 1
ATOM 1051 C C . LEU A 1 129 ? 1.926 -1.023 11.551 1.00 94.50 129 LEU A C 1
ATOM 1053 O O . LEU A 1 129 ? 2.065 -0.586 10.407 1.00 94.50 129 LEU A O 1
ATOM 1057 N N . GLU A 1 130 ? 2.762 -0.644 12.518 1.00 93.62 130 GLU A N 1
ATOM 1058 C CA . GLU A 1 130 ? 3.873 0.283 12.255 1.00 93.62 130 GLU A CA 1
ATOM 1059 C C . GLU A 1 130 ? 4.838 -0.170 11.152 1.00 93.62 130 GLU A C 1
ATOM 1061 O O . GLU A 1 130 ? 5.249 0.675 10.344 1.00 93.62 130 GLU A O 1
ATOM 1066 N N . PRO A 1 131 ? 5.215 -1.462 11.050 1.00 95.38 131 PRO A N 1
ATOM 1067 C CA . PRO A 1 131 ? 6.087 -1.894 9.973 1.00 95.38 131 PRO A CA 1
ATOM 1068 C C . PRO A 1 131 ? 5.418 -1.772 8.596 1.00 95.38 131 PRO A C 1
ATOM 1070 O O . PRO A 1 131 ? 6.118 -1.424 7.648 1.00 95.38 131 PRO A O 1
ATOM 1073 N N . LEU A 1 132 ? 4.087 -1.913 8.488 1.00 93.38 132 LEU A N 1
ATOM 1074 C CA . LEU A 1 132 ? 3.361 -1.674 7.233 1.00 93.38 132 LEU A CA 1
ATOM 1075 C C . LEU A 1 132 ? 3.554 -0.234 6.748 1.00 93.38 132 LEU A C 1
ATOM 1077 O O . LEU A 1 132 ? 3.837 -0.013 5.574 1.00 93.38 132 LEU A O 1
ATOM 1081 N N . GLY A 1 133 ? 3.473 0.748 7.649 1.00 90.12 133 GLY A N 1
ATOM 1082 C CA . GLY A 1 133 ? 3.723 2.149 7.300 1.00 90.12 133 GLY A CA 1
ATOM 1083 C C . GLY A 1 133 ? 5.131 2.377 6.738 1.00 90.12 133 GLY A C 1
ATOM 1084 O O . GLY A 1 133 ? 5.303 3.117 5.769 1.00 90.12 133 GLY A O 1
ATOM 1085 N N . ARG A 1 134 ? 6.139 1.694 7.299 1.00 92.25 134 ARG A N 1
ATOM 1086 C CA . ARG A 1 134 ? 7.523 1.738 6.795 1.00 92.25 134 ARG A CA 1
ATOM 1087 C C . ARG A 1 134 ? 7.659 1.046 5.438 1.00 92.25 134 ARG A C 1
ATOM 1089 O O . ARG A 1 134 ? 8.350 1.570 4.568 1.00 92.25 134 ARG A O 1
ATOM 1096 N N . ALA A 1 135 ? 7.013 -0.102 5.248 1.00 90.06 135 ALA A N 1
ATOM 1097 C CA . ALA A 1 135 ? 7.014 -0.824 3.978 1.00 90.06 135 ALA A CA 1
ATOM 1098 C C . ALA A 1 135 ? 6.369 0.014 2.863 1.00 90.06 135 ALA A C 1
ATOM 1100 O O . ALA A 1 135 ? 6.975 0.216 1.814 1.00 90.06 135 ALA A O 1
ATOM 1101 N N . LEU A 1 136 ? 5.196 0.601 3.116 1.00 89.50 136 LEU A N 1
ATOM 1102 C CA . LEU A 1 136 ? 4.510 1.477 2.161 1.00 89.50 136 LEU A CA 1
ATOM 1103 C C . LEU A 1 136 ? 5.331 2.730 1.822 1.00 89.50 136 LEU A C 1
ATOM 1105 O O . LEU A 1 136 ? 5.402 3.119 0.656 1.00 89.50 136 LEU A O 1
ATOM 1109 N N . GLN A 1 137 ? 6.026 3.317 2.802 1.00 89.75 137 GLN A N 1
ATOM 1110 C CA . GLN A 1 137 ? 6.956 4.418 2.550 1.00 89.75 137 GLN A CA 1
ATOM 1111 C C . GLN A 1 137 ? 8.115 3.991 1.639 1.00 89.75 137 GLN A C 1
ATOM 1113 O O . GLN A 1 137 ? 8.446 4.716 0.701 1.00 89.75 137 GLN A O 1
ATOM 1118 N N . LYS A 1 138 ? 8.715 2.817 1.875 1.00 89.00 138 LYS A N 1
ATOM 1119 C CA . LYS A 1 138 ? 9.775 2.274 1.010 1.00 89.00 138 LYS A CA 1
ATOM 1120 C C . LYS A 1 138 ? 9.268 2.008 -0.405 1.00 89.00 138 LYS A C 1
ATOM 1122 O O . LYS A 1 138 ? 9.933 2.406 -1.354 1.00 89.00 138 LYS A O 1
ATOM 1127 N N . VAL A 1 139 ? 8.079 1.423 -0.553 1.00 86.69 139 VAL A N 1
ATOM 1128 C CA . VAL A 1 139 ? 7.434 1.194 -1.858 1.00 86.69 139 VAL A CA 1
ATOM 1129 C C . VAL A 1 139 ? 7.194 2.515 -2.594 1.00 86.69 139 VAL A C 1
ATOM 1131 O O . VAL A 1 139 ? 7.484 2.623 -3.784 1.00 86.69 139 VAL A O 1
ATOM 1134 N N . MET A 1 140 ? 6.721 3.549 -1.894 1.00 85.44 140 MET A N 1
ATOM 1135 C CA . MET A 1 140 ? 6.549 4.884 -2.471 1.00 85.44 140 MET A CA 1
ATOM 1136 C C . MET A 1 140 ? 7.891 5.481 -2.920 1.00 85.44 140 MET A C 1
ATOM 1138 O O . MET A 1 140 ? 7.987 5.998 -4.031 1.00 85.44 140 MET A O 1
ATOM 1142 N N . MET A 1 141 ? 8.941 5.378 -2.099 1.00 83.44 141 MET A N 1
ATOM 1143 C CA . MET A 1 141 ? 10.281 5.853 -2.461 1.00 83.44 141 MET A CA 1
ATOM 1144 C C . MET A 1 141 ? 10.865 5.090 -3.653 1.00 83.44 141 MET A C 1
ATOM 1146 O O . MET A 1 141 ? 11.412 5.723 -4.552 1.00 83.44 141 MET A O 1
ATOM 1150 N N . ALA A 1 142 ? 10.702 3.766 -3.702 1.00 81.94 142 ALA A N 1
ATOM 1151 C CA . ALA A 1 142 ? 11.112 2.940 -4.836 1.00 81.94 142 ALA A CA 1
ATOM 1152 C C . ALA A 1 142 ? 10.377 3.359 -6.118 1.00 81.94 142 ALA A C 1
ATOM 1154 O O . ALA A 1 142 ? 10.999 3.520 -7.165 1.00 81.94 142 ALA A O 1
ATOM 1155 N N . SER A 1 143 ? 9.073 3.643 -6.029 1.00 80.19 143 SER A N 1
ATOM 1156 C CA . SER A 1 143 ? 8.314 4.159 -7.169 1.00 80.19 143 SER A CA 1
ATOM 1157 C C . SER A 1 143 ? 8.797 5.538 -7.627 1.00 80.19 143 SER A C 1
ATOM 1159 O O . SER A 1 143 ? 8.844 5.786 -8.829 1.00 80.19 143 SER A O 1
ATOM 1161 N N . VAL A 1 144 ? 9.155 6.440 -6.708 1.00 78.81 144 VAL A N 1
ATOM 1162 C CA . VAL A 1 144 ? 9.703 7.763 -7.056 1.00 78.81 144 VAL A CA 1
ATOM 1163 C C . VAL A 1 144 ? 11.083 7.632 -7.698 1.00 78.81 144 VAL A C 1
ATOM 1165 O O . VAL A 1 144 ? 11.331 8.258 -8.725 1.00 78.81 144 VAL A O 1
ATOM 1168 N N . ALA A 1 145 ? 11.961 6.800 -7.134 1.00 76.88 145 ALA A N 1
ATOM 1169 C CA . ALA A 1 145 ? 13.300 6.557 -7.664 1.00 76.88 145 ALA A CA 1
ATOM 1170 C C . ALA A 1 145 ? 13.247 5.943 -9.069 1.00 76.88 145 ALA A C 1
ATOM 1172 O O . ALA A 1 145 ? 13.933 6.420 -9.971 1.00 76.88 145 ALA A O 1
ATOM 1173 N N . TYR A 1 146 ? 12.373 4.954 -9.279 1.00 74.19 146 TYR A N 1
ATOM 1174 C CA . TYR A 1 146 ? 12.117 4.379 -10.597 1.00 74.19 146 TYR A CA 1
ATOM 1175 C C . TYR A 1 146 ? 11.650 5.446 -11.595 1.00 74.19 146 TYR A C 1
ATOM 1177 O O . TYR A 1 146 ? 12.216 5.575 -12.680 1.00 74.19 146 TYR A O 1
ATOM 1185 N N . ASN A 1 147 ? 10.672 6.272 -11.209 1.00 71.81 147 ASN A N 1
ATOM 1186 C CA . ASN A 1 147 ? 10.158 7.342 -12.063 1.00 71.81 147 ASN A CA 1
ATOM 1187 C C . ASN A 1 147 ? 11.243 8.368 -12.426 1.00 71.81 147 ASN A C 1
ATOM 1189 O O . ASN A 1 147 ? 11.303 8.811 -13.571 1.00 71.81 147 ASN A O 1
ATOM 1193 N N . GLN A 1 148 ? 12.117 8.719 -11.478 1.00 73.44 148 GLN A N 1
ATOM 1194 C CA . GLN A 1 148 ? 13.245 9.616 -11.729 1.00 73.44 148 GLN A CA 1
ATOM 1195 C C . GLN A 1 148 ? 14.284 8.980 -12.661 1.00 73.44 148 GLN A C 1
ATOM 1197 O O . GLN A 1 148 ? 14.800 9.657 -13.544 1.00 73.44 148 GLN A O 1
ATOM 1202 N N . GLY A 1 149 ? 14.569 7.684 -12.501 1.00 72.56 149 GLY A N 1
ATOM 1203 C CA . GLY A 1 149 ? 15.467 6.943 -13.386 1.00 72.56 149 GLY A CA 1
ATOM 1204 C C . GLY A 1 149 ? 14.962 6.919 -14.828 1.00 72.56 149 GLY A C 1
ATOM 1205 O O . GLY A 1 149 ? 15.726 7.209 -15.746 1.00 72.56 149 GLY A O 1
ATOM 1206 N N . VAL A 1 150 ? 13.664 6.663 -15.033 1.00 70.38 150 VAL A N 1
ATOM 1207 C CA . VAL A 1 150 ? 13.079 6.732 -16.380 1.00 70.38 150 VAL A CA 1
ATOM 1208 C C . VAL A 1 150 ? 13.095 8.159 -16.923 1.00 70.38 150 VAL A C 1
ATOM 1210 O O . VAL A 1 150 ? 13.422 8.348 -18.088 1.00 70.38 150 VAL A O 1
ATOM 1213 N N . PHE A 1 151 ? 12.807 9.167 -16.097 1.00 68.31 151 PHE A N 1
ATOM 1214 C CA . PHE A 1 151 ? 12.882 10.566 -16.520 1.00 68.31 151 PHE A CA 1
ATOM 1215 C C . PHE A 1 151 ? 14.295 10.965 -16.976 1.00 68.31 151 PHE A C 1
ATOM 1217 O O . PHE A 1 151 ? 14.451 11.597 -18.018 1.00 68.31 151 PHE A O 1
ATOM 1224 N N . ASN A 1 152 ? 15.328 10.558 -16.235 1.00 71.88 152 ASN A N 1
ATOM 1225 C CA . ASN A 1 152 ? 16.720 10.817 -16.604 1.00 71.88 152 ASN A CA 1
ATOM 1226 C C . ASN A 1 152 ? 17.085 10.105 -17.915 1.00 71.88 152 ASN A C 1
ATOM 1228 O O . ASN A 1 152 ? 17.678 10.715 -18.797 1.00 71.88 152 ASN A O 1
ATOM 1232 N N . LEU A 1 153 ? 16.657 8.849 -18.085 1.00 68.75 153 LEU A N 1
ATOM 1233 C CA . LEU A 1 153 ? 16.853 8.103 -19.329 1.00 68.75 153 LEU A CA 1
ATOM 1234 C C . LEU A 1 153 ? 16.116 8.762 -20.513 1.00 68.75 153 LEU A C 1
ATOM 1236 O O . LEU A 1 153 ? 16.628 8.804 -21.630 1.00 68.75 153 LEU A O 1
ATOM 1240 N N . GLU A 1 154 ? 14.911 9.296 -20.289 1.00 66.69 154 GLU A N 1
ATOM 1241 C CA . GLU A 1 154 ? 14.177 10.068 -21.294 1.00 66.69 154 GLU A C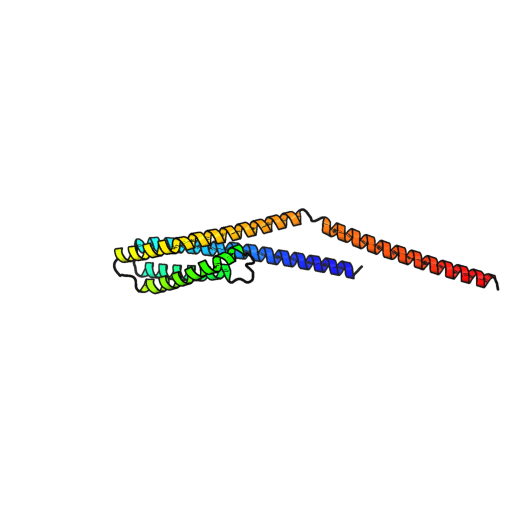A 1
ATOM 1242 C C . GLU A 1 154 ? 14.908 11.357 -21.678 1.00 66.69 154 GLU A C 1
ATOM 1244 O O . GLU A 1 154 ? 14.894 11.702 -22.862 1.00 66.69 154 GLU A O 1
ATOM 1249 N N . GLN A 1 155 ? 15.547 12.034 -20.717 1.00 69.31 155 GLN A N 1
ATOM 1250 C CA . GLN A 1 155 ? 16.393 13.202 -20.966 1.00 69.31 155 GLN A CA 1
ATOM 1251 C C . GLN A 1 155 ? 17.654 12.842 -21.752 1.00 69.31 155 GLN A C 1
ATOM 1253 O O . GLN A 1 155 ? 17.894 13.470 -22.775 1.00 69.31 155 GLN A O 1
ATOM 1258 N N . GLU A 1 156 ? 18.398 11.807 -21.359 1.00 68.94 156 GLU A N 1
ATOM 1259 C CA . GLU A 1 156 ? 19.585 11.345 -22.096 1.00 68.94 156 GLU A CA 1
ATOM 1260 C C . GLU A 1 156 ? 19.227 10.974 -23.545 1.00 68.94 156 GLU A C 1
ATOM 1262 O O . GLU A 1 156 ? 19.878 11.406 -24.493 1.00 68.94 156 GLU A O 1
ATOM 1267 N N . MET A 1 157 ? 18.113 10.261 -23.753 1.00 60.28 157 MET A N 1
ATOM 1268 C CA . MET A 1 157 ? 17.608 9.963 -25.099 1.00 60.28 157 MET A CA 1
ATOM 1269 C C . MET A 1 157 ? 17.113 11.203 -25.861 1.00 60.28 157 MET A C 1
ATOM 1271 O O . MET A 1 157 ? 17.083 11.196 -27.092 1.00 60.28 157 MET A O 1
ATOM 1275 N N . ALA A 1 158 ? 16.650 12.242 -25.163 1.00 61.38 158 ALA A N 1
ATOM 1276 C CA . ALA A 1 158 ? 16.235 13.503 -25.774 1.00 61.38 158 ALA A CA 1
ATOM 1277 C C . ALA A 1 158 ? 17.425 14.423 -26.095 1.00 61.38 158 ALA A C 1
ATOM 1279 O O . ALA A 1 158 ? 17.296 15.259 -26.989 1.00 61.38 158 ALA A O 1
ATOM 1280 N N . GLU A 1 159 ? 18.556 14.254 -25.407 1.00 58.88 159 GLU A N 1
ATOM 1281 C CA . GLU A 1 159 ? 19.839 14.908 -25.690 1.00 58.88 159 GLU A CA 1
ATOM 1282 C C . GLU A 1 159 ? 20.625 14.215 -26.813 1.00 58.88 159 GLU A C 1
ATOM 1284 O O . GLU A 1 159 ? 21.441 14.867 -27.466 1.00 58.88 159 GLU A O 1
ATOM 1289 N N . ASP A 1 160 ? 20.290 12.959 -27.139 1.00 51.66 160 ASP A N 1
ATOM 1290 C CA . ASP A 1 160 ? 20.868 12.199 -28.256 1.00 51.66 160 ASP A CA 1
ATOM 1291 C C . ASP A 1 160 ? 19.940 12.034 -29.499 1.00 51.66 160 ASP A C 1
ATOM 1293 O O . ASP A 1 160 ? 19.848 10.950 -30.089 1.00 51.66 160 ASP A O 1
ATOM 1297 N N . PRO A 1 161 ? 19.226 13.079 -29.987 1.00 53.16 161 PRO A N 1
ATOM 1298 C CA . PRO A 1 161 ? 18.334 12.958 -31.141 1.00 53.16 161 PRO A CA 1
ATOM 1299 C C . PRO A 1 161 ? 19.104 12.910 -32.472 1.00 53.16 161 PRO A C 1
ATOM 1301 O O . PRO A 1 161 ? 18.492 12.820 -33.537 1.00 53.16 161 PRO A O 1
ATOM 1304 N N . ALA A 1 162 ? 20.438 12.993 -32.444 1.00 53.22 162 ALA A N 1
ATOM 1305 C CA . ALA A 1 162 ? 21.271 13.129 -33.632 1.00 53.22 162 ALA A CA 1
ATOM 1306 C C . ALA A 1 162 ? 21.661 11.778 -34.256 1.00 53.22 162 ALA A C 1
ATOM 1308 O O . ALA A 1 162 ? 21.751 11.674 -35.480 1.00 53.22 162 ALA A O 1
ATOM 1309 N N . ILE A 1 163 ? 21.851 10.717 -33.468 1.00 54.94 163 ILE A N 1
ATOM 1310 C CA . ILE A 1 163 ? 22.412 9.458 -33.989 1.00 54.94 163 ILE A CA 1
ATOM 1311 C C . ILE A 1 163 ? 21.461 8.763 -34.974 1.00 54.94 163 ILE A C 1
ATOM 1313 O O . ILE A 1 163 ? 21.901 8.247 -36.003 1.00 54.94 163 ILE A O 1
ATOM 1317 N N . VAL A 1 164 ? 20.151 8.797 -34.719 1.00 56.19 164 VAL A N 1
ATOM 1318 C CA . VAL A 1 164 ? 19.143 8.158 -35.583 1.00 56.19 164 VAL A CA 1
ATOM 1319 C C . VAL A 1 164 ? 19.088 8.786 -36.989 1.00 56.19 164 VAL A C 1
ATOM 1321 O O . VAL A 1 164 ? 19.229 8.041 -37.964 1.00 56.19 164 VAL A O 1
ATOM 1324 N N . PRO A 1 165 ? 18.943 10.117 -37.163 1.00 57.25 165 PRO A N 1
ATOM 1325 C CA . PRO A 1 165 ? 18.992 10.726 -38.490 1.00 57.25 165 PRO A CA 1
ATOM 1326 C C . PRO A 1 165 ? 20.362 10.576 -39.166 1.00 57.25 165 PRO A C 1
ATOM 1328 O O . PRO A 1 165 ? 20.392 10.365 -40.377 1.00 57.25 165 PRO A O 1
ATOM 1331 N N . PHE A 1 166 ? 21.484 10.598 -38.433 1.00 54.62 166 PHE A N 1
ATOM 1332 C CA . PHE A 1 166 ? 22.810 10.380 -39.030 1.00 54.62 166 PHE A CA 1
ATOM 1333 C C . PHE A 1 166 ? 23.013 8.946 -39.539 1.00 54.62 166 PHE A C 1
ATOM 1335 O O . PHE A 1 166 ? 23.486 8.768 -40.662 1.00 54.62 166 PHE A O 1
ATOM 1342 N N . LEU A 1 167 ? 22.602 7.919 -38.787 1.00 55.00 167 LEU A N 1
ATOM 1343 C CA . LEU A 1 167 ? 22.643 6.527 -39.254 1.00 55.00 167 LEU A CA 1
ATOM 1344 C C . LEU A 1 167 ? 21.753 6.315 -40.482 1.00 55.00 167 LEU A C 1
ATOM 1346 O O . LEU A 1 167 ? 22.146 5.621 -41.421 1.00 55.00 167 LEU A O 1
ATOM 1350 N N . LEU A 1 168 ? 20.584 6.958 -40.513 1.00 59.06 168 LEU A N 1
ATOM 1351 C CA . LEU A 1 168 ? 19.696 6.942 -41.674 1.00 59.06 168 LEU A CA 1
ATOM 1352 C C . LEU A 1 168 ? 20.315 7.648 -42.884 1.00 59.06 168 LEU A C 1
ATOM 1354 O O . LEU A 1 168 ? 20.174 7.152 -44.003 1.00 59.06 168 LEU A O 1
ATOM 1358 N N . LEU A 1 169 ? 21.026 8.760 -42.678 1.00 61.50 169 LEU A N 1
ATOM 1359 C CA . LEU A 1 169 ? 21.724 9.506 -43.730 1.00 61.50 169 LEU A CA 1
ATOM 1360 C C . LEU A 1 169 ? 22.902 8.702 -44.303 1.00 61.50 169 LEU A C 1
ATOM 1362 O O . LEU A 1 169 ? 23.088 8.655 -45.517 1.00 61.50 169 LEU A O 1
ATOM 1366 N N . ILE A 1 170 ? 23.636 7.980 -43.454 1.00 63.59 170 ILE A N 1
ATOM 1367 C CA . ILE A 1 170 ? 24.705 7.064 -43.877 1.00 63.59 170 ILE A CA 1
ATOM 1368 C C . ILE A 1 170 ? 24.129 5.883 -44.671 1.00 63.59 170 ILE A C 1
ATOM 1370 O O . ILE A 1 170 ? 24.635 5.561 -45.746 1.00 63.59 170 ILE A O 1
ATOM 1374 N N . LEU A 1 171 ? 23.045 5.260 -44.199 1.00 62.19 171 LEU A N 1
ATOM 1375 C CA . LEU A 1 171 ? 22.388 4.144 -44.892 1.00 62.19 171 LEU A CA 1
ATOM 1376 C C . LEU A 1 171 ? 21.790 4.558 -46.242 1.00 62.19 171 LEU A C 1
ATOM 1378 O O . LEU A 1 171 ? 21.918 3.829 -47.228 1.00 62.19 171 LEU A O 1
ATOM 1382 N N . THR A 1 172 ? 21.164 5.734 -46.313 1.00 66.75 172 THR A N 1
ATOM 1383 C CA . THR A 1 172 ? 20.635 6.281 -47.574 1.00 66.75 172 THR A CA 1
ATOM 1384 C C . THR A 1 172 ? 21.747 6.696 -48.531 1.00 66.75 172 THR A C 1
ATOM 1386 O O . THR A 1 172 ? 21.664 6.378 -49.718 1.00 66.75 172 THR A O 1
ATOM 1389 N N . GLY A 1 173 ? 22.818 7.315 -48.029 1.00 62.09 173 GLY A N 1
ATOM 1390 C CA . GLY A 1 173 ? 24.003 7.655 -48.818 1.00 62.09 173 GLY A CA 1
ATOM 1391 C C . GLY A 1 173 ? 24.706 6.422 -49.395 1.00 62.09 173 GLY A C 1
ATOM 1392 O O . GLY A 1 173 ? 25.024 6.390 -50.585 1.00 62.09 173 GLY A O 1
ATOM 1393 N N . ALA A 1 174 ? 24.873 5.366 -48.594 1.00 66.69 174 ALA A N 1
ATOM 1394 C CA . ALA A 1 174 ? 25.466 4.106 -49.038 1.00 66.69 174 ALA A CA 1
ATOM 1395 C C . ALA A 1 174 ? 24.605 3.410 -50.104 1.00 66.69 174 ALA A C 1
ATOM 1397 O O . ALA A 1 174 ? 25.129 2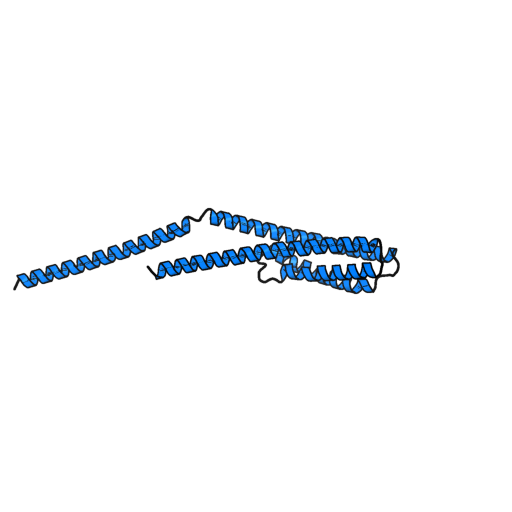.945 -51.117 1.00 66.69 174 ALA A O 1
ATOM 1398 N N . ALA A 1 175 ? 23.279 3.388 -49.929 1.00 62.22 175 ALA A N 1
ATOM 1399 C CA . ALA A 1 175 ? 22.363 2.820 -50.915 1.00 62.22 175 ALA A CA 1
ATOM 1400 C C . ALA A 1 175 ? 22.402 3.580 -52.253 1.00 62.22 175 ALA A C 1
ATOM 1402 O O . ALA A 1 175 ? 22.393 2.952 -53.313 1.00 62.22 175 ALA A O 1
ATOM 1403 N N . LEU A 1 176 ? 22.493 4.914 -52.217 1.00 67.38 176 LEU A N 1
ATOM 1404 C CA . LEU A 1 176 ? 22.627 5.735 -53.420 1.00 67.38 176 LEU A CA 1
ATOM 1405 C C . LEU A 1 176 ? 23.948 5.445 -54.151 1.00 67.38 176 LEU A C 1
ATOM 1407 O O . LEU A 1 176 ? 23.950 5.260 -55.366 1.00 67.38 176 LEU A O 1
ATOM 1411 N N . ALA A 1 177 ? 25.057 5.327 -53.415 1.00 68.88 177 ALA A N 1
ATOM 1412 C CA . ALA A 1 177 ? 26.362 5.003 -53.986 1.00 68.88 177 ALA A CA 1
ATOM 1413 C C . ALA A 1 177 ? 26.367 3.633 -54.686 1.00 68.88 177 ALA A C 1
ATOM 1415 O O . ALA A 1 177 ? 26.896 3.509 -55.791 1.00 68.88 177 ALA A O 1
ATOM 1416 N N . VAL A 1 178 ? 25.728 2.614 -54.098 1.00 71.44 178 VAL A N 1
ATOM 1417 C CA . VAL A 1 178 ? 25.596 1.290 -54.730 1.00 71.44 178 VAL A CA 1
ATOM 1418 C C . VAL A 1 178 ? 24.799 1.365 -56.034 1.00 71.44 178 VAL A C 1
ATOM 1420 O O . VAL A 1 178 ? 25.207 0.762 -57.028 1.00 71.44 178 VAL A O 1
ATOM 1423 N N . VAL A 1 179 ? 23.701 2.127 -56.060 1.00 73.06 179 VAL A N 1
ATOM 1424 C CA . VAL A 1 179 ? 22.891 2.316 -57.275 1.00 73.06 179 VAL A CA 1
ATOM 1425 C C . VAL A 1 179 ? 23.700 3.017 -58.366 1.00 73.06 179 VAL A C 1
ATOM 1427 O O . VAL A 1 179 ? 23.752 2.520 -59.487 1.00 73.06 179 VAL A O 1
ATOM 1430 N N . VAL A 1 180 ? 24.411 4.097 -58.035 1.00 74.00 180 VAL A N 1
ATOM 1431 C CA . VAL A 1 180 ? 25.250 4.828 -59.000 1.00 74.00 180 VAL A CA 1
ATOM 1432 C C . VAL A 1 180 ? 26.372 3.943 -59.549 1.00 74.00 180 VAL A C 1
ATOM 1434 O O . VAL A 1 180 ? 26.621 3.933 -60.754 1.00 74.00 180 VAL A O 1
ATOM 1437 N N . VAL A 1 181 ? 27.034 3.148 -58.702 1.00 76.38 181 VAL A N 1
ATOM 1438 C CA . VAL A 1 181 ? 28.074 2.202 -59.146 1.00 76.38 181 VAL A CA 1
ATOM 1439 C C . VAL A 1 181 ? 27.487 1.131 -60.067 1.00 76.38 181 VAL A C 1
ATOM 1441 O O . VAL A 1 181 ? 28.115 0.764 -61.065 1.00 76.38 181 VAL A O 1
ATOM 1444 N N . TY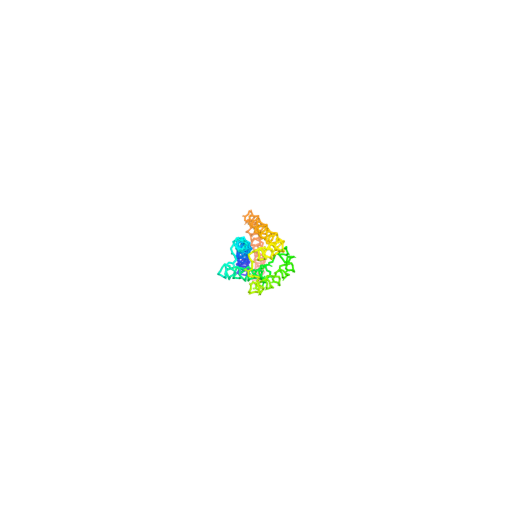R A 1 182 ? 26.286 0.638 -59.763 1.00 78.19 182 TYR A N 1
ATOM 1445 C CA . TYR A 1 182 ? 25.595 -0.342 -60.594 1.00 78.19 182 TYR A CA 1
ATOM 1446 C C . TYR A 1 182 ? 25.206 0.234 -61.964 1.00 78.19 182 TYR A C 1
ATOM 1448 O O . TYR A 1 182 ? 25.494 -0.388 -62.988 1.00 78.19 182 TYR A O 1
ATOM 1456 N N . GLU A 1 183 ? 24.628 1.436 -62.009 1.00 77.38 183 GLU A N 1
ATOM 1457 C CA . GLU A 1 183 ? 24.272 2.113 -63.263 1.00 77.38 183 GLU A CA 1
ATOM 1458 C C . GLU A 1 183 ? 25.510 2.447 -64.098 1.00 77.38 183 GLU A C 1
ATOM 1460 O O . GLU A 1 183 ? 25.562 2.118 -65.281 1.00 77.38 183 GLU A O 1
ATOM 1465 N N . THR A 1 184 ? 26.578 2.941 -63.465 1.00 72.62 184 THR A N 1
ATOM 1466 C CA . THR A 1 184 ? 27.849 3.227 -64.150 1.00 72.62 184 THR A CA 1
ATOM 1467 C C . THR A 1 184 ? 28.446 1.967 -64.789 1.00 72.62 184 THR A C 1
ATOM 1469 O O . THR A 1 184 ? 29.005 2.018 -65.886 1.00 72.62 184 THR A O 1
ATOM 1472 N N . ARG A 1 185 ? 28.334 0.806 -64.128 1.00 72.81 185 ARG A N 1
ATOM 1473 C CA . ARG A 1 185 ? 28.773 -0.479 -64.699 1.00 72.81 185 ARG A CA 1
ATOM 1474 C C . ARG A 1 185 ? 27.883 -0.920 -65.858 1.00 72.81 185 ARG A C 1
ATOM 1476 O O . ARG A 1 185 ? 28.406 -1.357 -66.883 1.00 72.81 185 ARG A O 1
ATOM 1483 N N . ARG A 1 186 ? 26.565 -0.784 -65.713 1.00 73.88 186 ARG A N 1
ATOM 1484 C CA . ARG A 1 186 ? 25.582 -1.137 -66.744 1.00 73.88 186 ARG A CA 1
ATOM 1485 C C . ARG A 1 186 ? 25.753 -0.296 -68.010 1.00 73.88 186 ARG A C 1
ATOM 1487 O O . ARG A 1 186 ? 25.713 -0.840 -69.112 1.00 73.88 186 ARG A O 1
ATOM 1494 N N . ASP A 1 187 ? 25.993 1.001 -67.865 1.00 67.12 187 ASP A N 1
ATOM 1495 C CA . ASP A 1 187 ? 26.164 1.913 -68.997 1.00 67.12 187 ASP A CA 1
ATOM 1496 C C . ASP A 1 187 ? 27.485 1.678 -69.725 1.00 67.12 187 ASP A C 1
ATOM 1498 O O . ASP A 1 187 ? 27.514 1.671 -70.956 1.00 67.12 187 ASP A O 1
ATOM 1502 N N . ARG A 1 188 ? 28.560 1.354 -68.995 1.00 69.62 188 ARG A N 1
ATOM 1503 C CA . ARG A 1 188 ? 29.826 0.921 -69.610 1.00 69.62 188 ARG A CA 1
ATOM 1504 C C . ARG A 1 188 ? 29.660 -0.347 -70.449 1.00 69.62 188 ARG A C 1
ATOM 1506 O O . ARG A 1 188 ? 30.202 -0.407 -71.548 1.00 69.62 188 ARG A O 1
ATOM 1513 N N . GLN A 1 189 ? 28.888 -1.325 -69.971 1.00 69.69 189 GLN A N 1
ATOM 1514 C CA . GLN A 1 189 ? 28.609 -2.563 -70.715 1.00 69.69 189 GLN A CA 1
ATOM 1515 C C . GLN A 1 189 ? 27.756 -2.321 -71.969 1.00 69.69 189 GLN A C 1
ATOM 1517 O O . GLN A 1 189 ? 27.988 -2.930 -73.014 1.00 69.69 189 GLN A O 1
ATOM 1522 N N . ARG A 1 190 ? 26.778 -1.412 -71.895 1.00 63.97 190 ARG A N 1
ATOM 1523 C CA . ARG A 1 190 ? 25.961 -1.022 -73.055 1.00 63.97 190 ARG A CA 1
ATOM 1524 C C . ARG A 1 190 ? 26.772 -0.258 -74.091 1.00 63.97 190 ARG A C 1
ATOM 1526 O O . ARG A 1 190 ? 26.628 -0.517 -75.281 1.00 63.97 190 ARG A O 1
ATOM 1533 N N . PHE A 1 191 ? 27.649 0.638 -73.647 1.00 63.94 191 PHE A N 1
ATOM 1534 C CA . PHE A 1 191 ? 28.532 1.379 -74.537 1.00 63.94 191 PHE A CA 1
ATOM 1535 C C . PHE A 1 191 ? 29.519 0.450 -75.251 1.00 63.94 191 PHE A C 1
ATOM 1537 O O . PHE A 1 191 ? 29.664 0.553 -76.465 1.00 63.94 191 PHE A O 1
ATOM 1544 N N . SER A 1 192 ? 30.124 -0.520 -74.552 1.00 66.69 192 SER A N 1
ATOM 1545 C CA . SER A 1 192 ? 30.996 -1.507 -75.203 1.00 66.69 192 SER A CA 1
ATOM 1546 C C . SER A 1 192 ? 30.246 -2.359 -76.228 1.00 66.69 192 SER A C 1
ATOM 1548 O O . SER A 1 192 ? 30.779 -2.591 -77.305 1.00 66.69 192 SER A O 1
ATOM 1550 N N . ALA A 1 193 ? 29.003 -2.757 -75.934 1.00 65.00 193 ALA A N 1
ATOM 1551 C CA . ALA A 1 193 ? 28.168 -3.521 -76.864 1.00 65.00 193 ALA A CA 1
ATOM 1552 C C . ALA A 1 193 ? 27.767 -2.714 -78.117 1.00 65.00 193 ALA A C 1
ATOM 1554 O O . ALA A 1 193 ? 27.679 -3.261 -79.214 1.00 65.00 193 ALA A O 1
ATOM 1555 N N . LEU A 1 194 ? 27.544 -1.403 -77.975 1.00 67.88 194 LEU A N 1
ATOM 1556 C CA . LEU A 1 194 ? 27.264 -0.510 -79.104 1.00 67.88 194 LEU A CA 1
ATOM 1557 C C . LEU A 1 194 ? 28.511 -0.246 -79.953 1.00 67.88 194 LEU A C 1
ATOM 1559 O O . LEU A 1 194 ? 28.412 -0.188 -81.176 1.00 67.88 194 LEU A O 1
ATOM 1563 N N . VAL A 1 195 ? 29.680 -0.115 -79.321 1.00 68.44 195 VAL A N 1
ATOM 1564 C CA . VAL A 1 195 ? 30.960 0.052 -80.022 1.00 68.44 195 VAL A CA 1
ATOM 1565 C C . VAL A 1 195 ? 31.308 -1.205 -80.821 1.00 68.44 195 VAL A C 1
ATOM 1567 O O . VAL A 1 195 ? 31.693 -1.080 -81.981 1.00 68.44 195 VAL A O 1
ATOM 1570 N N . THR A 1 196 ? 31.105 -2.403 -80.261 1.00 69.25 196 THR A N 1
ATOM 1571 C CA . THR A 1 196 ? 31.310 -3.663 -80.995 1.00 69.25 196 THR A CA 1
ATOM 1572 C C . THR A 1 196 ? 30.328 -3.804 -82.157 1.00 69.25 196 THR A C 1
ATOM 1574 O O . THR A 1 196 ? 30.749 -4.084 -83.277 1.00 69.25 196 THR A O 1
ATOM 1577 N N . ALA A 1 197 ? 29.046 -3.490 -81.939 1.00 66.88 197 ALA A N 1
ATOM 1578 C CA . ALA A 1 197 ? 28.037 -3.518 -82.998 1.00 66.88 197 ALA A CA 1
ATOM 1579 C C . ALA A 1 197 ? 28.328 -2.503 -84.124 1.00 66.88 197 ALA A C 1
ATOM 1581 O O . ALA A 1 197 ? 28.122 -2.802 -85.298 1.00 66.88 197 ALA A O 1
ATOM 1582 N N . GLN A 1 198 ? 28.853 -1.313 -83.801 1.00 63.16 198 GLN A N 1
ATOM 1583 C CA . GLN A 1 198 ? 29.286 -0.339 -84.812 1.00 63.16 198 GLN A CA 1
ATOM 1584 C C . GLN A 1 198 ? 30.543 -0.776 -85.566 1.00 63.16 198 GLN A C 1
ATOM 1586 O O . GLN A 1 198 ? 30.655 -0.485 -86.756 1.00 63.16 198 GLN A O 1
ATOM 1591 N N . SER A 1 199 ? 31.493 -1.445 -84.905 1.00 62.97 199 SER A N 1
ATOM 1592 C CA . SER A 1 199 ? 32.677 -1.974 -85.588 1.00 62.97 199 SER A CA 1
ATOM 1593 C C . SER A 1 199 ? 32.335 -3.128 -86.528 1.00 62.97 199 SER A C 1
ATOM 1595 O O . SER A 1 199 ? 32.892 -3.192 -87.617 1.00 62.97 199 SER A O 1
ATOM 1597 N N . GLU A 1 200 ? 31.374 -3.977 -86.158 1.00 62.09 200 GLU A N 1
ATOM 159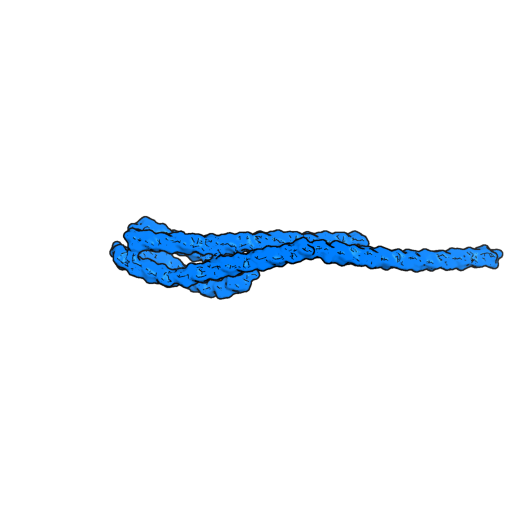8 C CA . GLU A 1 200 ? 30.876 -5.059 -87.014 1.00 62.09 200 GLU A CA 1
ATOM 1599 C C . GLU A 1 200 ? 30.091 -4.508 -88.211 1.00 62.09 200 GLU A C 1
ATOM 1601 O O . GLU A 1 200 ? 30.323 -4.925 -89.341 1.00 62.09 200 GLU A O 1
ATOM 1606 N N . ALA A 1 201 ? 29.244 -3.494 -88.001 1.00 57.56 201 ALA A N 1
ATOM 1607 C CA . ALA A 1 201 ? 28.489 -2.847 -89.076 1.00 57.56 201 ALA A CA 1
ATOM 1608 C C . ALA A 1 201 ? 29.353 -2.015 -90.045 1.00 57.56 201 ALA A C 1
ATOM 1610 O O . ALA A 1 201 ? 28.914 -1.737 -91.155 1.00 57.56 201 ALA A O 1
ATOM 1611 N N . ARG A 1 202 ? 30.556 -1.586 -89.636 1.00 52.66 202 ARG A N 1
ATOM 1612 C CA . ARG A 1 202 ? 31.531 -0.891 -90.503 1.00 52.66 202 ARG A CA 1
ATOM 1613 C C . ARG A 1 202 ? 32.517 -1.832 -91.201 1.00 52.66 202 ARG A C 1
ATOM 1615 O O . ARG A 1 202 ? 33.267 -1.370 -92.055 1.00 52.66 202 ARG A O 1
ATOM 1622 N N . ALA A 1 203 ? 32.570 -3.099 -90.791 1.00 54.44 203 ALA A N 1
ATOM 1623 C CA . ALA A 1 203 ? 33.420 -4.127 -91.389 1.00 54.44 203 ALA A CA 1
ATOM 1624 C C . ALA A 1 203 ? 32.690 -4.967 -92.460 1.00 54.44 203 ALA A C 1
ATOM 1626 O O . ALA A 1 203 ? 33.330 -5.795 -93.109 1.00 54.44 203 ALA A O 1
ATOM 1627 N N . MET A 1 204 ? 31.380 -4.749 -92.637 1.00 46.25 204 MET A N 1
ATOM 1628 C CA . MET A 1 204 ? 30.592 -5.134 -93.818 1.00 46.25 204 MET A CA 1
ATOM 1629 C C . MET A 1 204 ? 30.616 -4.021 -94.863 1.00 46.25 204 MET A C 1
ATOM 1631 O O . MET A 1 204 ? 30.645 -4.371 -96.063 1.00 46.25 204 MET A O 1
#